Protein AF-A0A2J8RKU1-F1 (afdb_monomer_lite)

Sequence (225 aa):
GSWEPVQCHTGTGHCWCVDEKGGFIPASLTARSLQIPQCQTTCEKSRTSGLLSSWKQARSQENPSPKDLFVPACLETGEYARLQASDAGTWCVDPASGEELLPGSNSSAQSCRAEDGGFSLVQCDQAQGSCWCVMDSGEEVPGTRVAGSQPACESPRCPLPFNVSEVVGGTILCETTSGPIGAAIQQCQLLCRQGSRSVFPPGPLICSLESGRWESQPPQPRACQ

Organism: Pongo abelii (NCBI:txid9601)

pLDDT: mean 83.32, std 9.82, range [40.62, 94.38]

Secondary structure (DSSP, 8-state):
-PPPSEEEETTTTEEEEB-TTSPBPTT--EES-SSPP-PPPHHHHHHHHHHHH---EES-SSS--GGGEEPPPB-TTSSBPSEEEETTEEEEB-TTT--B--TTSSS-B-PBPTTTS-B-SEEEETTTTEEEEB-TTSPBPTT--EESS----BPPSSPPGGG-SS-TTEEEEEEEEE-TTS-EEEEEEEEEPTT--B-SPSS-EEEETTTTEESSPPPPTT-B-

Structure (mmCIF, N/CA/C/O backbone):
data_AF-A0A2J8RKU1-F1
#
_entry.id   AF-A0A2J8RKU1-F1
#
loop_
_atom_site.group_PDB
_atom_site.id
_atom_site.type_symbol
_atom_site.label_atom_id
_atom_site.label_alt_id
_atom_site.label_comp_id
_atom_site.label_asym_id
_atom_site.label_entity_id
_atom_site.label_seq_id
_atom_site.pdbx_PDB_ins_code
_atom_site.Cartn_x
_atom_site.Cartn_y
_atom_site.Cartn_z
_atom_site.occupancy
_atom_site.B_iso_or_equiv
_atom_site.auth_seq_id
_atom_site.auth_comp_id
_atom_site.auth_asym_id
_atom_site.auth_atom_id
_atom_site.pdbx_PDB_model_num
ATOM 1 N N . GLY A 1 1 ? 4.157 10.688 -15.606 1.00 56.56 1 GLY A N 1
ATOM 2 C CA . GLY A 1 1 ? 3.759 9.538 -16.435 1.00 56.56 1 GLY A CA 1
ATOM 3 C C . GLY A 1 1 ? 4.996 8.727 -16.718 1.00 56.56 1 GLY A C 1
ATOM 4 O O . GLY A 1 1 ? 5.916 9.276 -17.309 1.00 56.56 1 GLY A O 1
ATOM 5 N N . SER A 1 2 ? 5.049 7.499 -16.213 1.00 71.88 2 SER A N 1
ATOM 6 C CA . SER A 1 2 ? 6.133 6.531 -16.424 1.00 71.88 2 SER A CA 1
ATOM 7 C C . SER A 1 2 ? 5.823 5.622 -17.620 1.00 71.88 2 SER A C 1
ATOM 9 O O . SER A 1 2 ? 4.675 5.537 -18.056 1.00 71.88 2 SER A O 1
ATOM 11 N N . TRP A 1 3 ? 6.849 4.970 -18.175 1.00 81.31 3 TRP A N 1
ATOM 12 C CA . TRP A 1 3 ? 6.679 3.972 -19.234 1.00 81.31 3 TRP A CA 1
ATOM 13 C C . TRP A 1 3 ? 6.219 2.637 -18.653 1.00 81.31 3 TRP A C 1
ATOM 15 O O . TRP A 1 3 ? 6.794 2.153 -17.679 1.00 81.31 3 TRP A O 1
ATOM 25 N N . GLU A 1 4 ? 5.228 2.009 -19.286 1.00 84.06 4 GLU A N 1
ATOM 26 C CA . GLU A 1 4 ? 4.890 0.620 -18.976 1.00 84.06 4 GLU A CA 1
ATOM 27 C C . GLU A 1 4 ? 6.048 -0.304 -19.404 1.00 84.06 4 GLU A C 1
ATOM 29 O O . GLU A 1 4 ? 6.532 -0.177 -20.535 1.00 84.06 4 GLU A O 1
ATOM 34 N N . PRO A 1 5 ? 6.491 -1.254 -18.553 1.00 88.31 5 PRO A N 1
ATOM 35 C CA . PRO A 1 5 ? 7.647 -2.107 -18.844 1.00 88.31 5 PRO A CA 1
ATOM 36 C C . PRO A 1 5 ? 7.518 -2.924 -20.132 1.00 88.31 5 PRO A C 1
ATOM 38 O O . PRO A 1 5 ? 8.530 -3.228 -20.763 1.00 88.31 5 PRO A O 1
ATOM 41 N N . VAL A 1 6 ? 6.288 -3.271 -20.516 1.00 92.12 6 VAL A N 1
ATOM 42 C CA . VAL A 1 6 ? 5.955 -3.985 -21.750 1.00 92.12 6 VAL A CA 1
ATOM 43 C C . VAL A 1 6 ? 5.350 -3.002 -22.744 1.00 92.12 6 VAL A C 1
ATOM 45 O O . VAL A 1 6 ? 4.419 -2.277 -22.417 1.00 92.12 6 VAL A O 1
ATOM 48 N N . GLN A 1 7 ? 5.823 -3.031 -23.985 1.00 93.06 7 GLN A N 1
ATOM 49 C CA . GLN A 1 7 ? 5.242 -2.293 -25.102 1.00 93.06 7 GLN A CA 1
ATOM 50 C C . GLN A 1 7 ? 4.802 -3.279 -26.180 1.00 93.06 7 GLN A C 1
ATOM 52 O O . GLN A 1 7 ? 5.555 -4.186 -26.535 1.00 93.06 7 GLN A O 1
ATOM 57 N N . CYS A 1 8 ? 3.591 -3.107 -26.712 1.00 92.44 8 CYS A N 1
ATOM 58 C CA . CYS A 1 8 ? 3.028 -3.993 -27.728 1.00 92.44 8 CYS A CA 1
ATOM 59 C C . CYS A 1 8 ? 2.514 -3.210 -28.938 1.00 92.44 8 CYS A C 1
ATOM 61 O O . CYS A 1 8 ? 1.708 -2.290 -28.821 1.00 92.44 8 CYS A O 1
ATOM 63 N N . HIS A 1 9 ? 2.926 -3.637 -30.128 1.00 91.94 9 HIS A N 1
ATOM 64 C CA . HIS A 1 9 ? 2.433 -3.137 -31.401 1.00 91.94 9 HIS A CA 1
ATOM 65 C C . HIS A 1 9 ? 1.406 -4.105 -31.996 1.00 91.94 9 HIS A C 1
ATOM 67 O O . HIS A 1 9 ? 1.748 -5.173 -32.521 1.00 91.94 9 HIS A O 1
ATOM 73 N N . THR A 1 10 ? 0.134 -3.711 -31.939 1.00 87.06 10 THR A N 1
ATOM 74 C CA . THR A 1 10 ? -1.016 -4.548 -32.317 1.00 87.06 10 THR A CA 1
ATOM 75 C C . THR A 1 10 ? -1.011 -4.945 -33.793 1.00 87.06 10 THR A C 1
ATOM 77 O O . THR A 1 10 ? -1.312 -6.091 -34.113 1.00 87.06 10 THR A O 1
ATOM 80 N N . GLY A 1 11 ? -0.596 -4.050 -34.696 1.00 89.06 11 GLY A N 1
ATOM 81 C CA . GLY A 1 11 ? -0.607 -4.308 -36.142 1.00 89.06 11 GLY A CA 1
ATOM 82 C C . GLY A 1 11 ? 0.370 -5.396 -36.598 1.00 89.06 11 GLY A C 1
ATOM 83 O O . GLY A 1 11 ? 0.142 -6.056 -37.607 1.00 89.06 11 GLY A O 1
ATOM 84 N N . THR A 1 12 ? 1.454 -5.615 -35.853 1.00 90.12 12 THR A N 1
ATOM 85 C CA . THR A 1 12 ? 2.447 -6.655 -36.172 1.00 90.12 12 THR A CA 1
ATOM 86 C C . THR A 1 12 ? 2.392 -7.846 -35.218 1.00 90.12 12 THR A C 1
ATOM 88 O O . THR A 1 12 ? 2.930 -8.907 -35.543 1.00 90.12 12 THR A O 1
ATOM 91 N N . GLY A 1 13 ? 1.762 -7.674 -34.051 1.00 88.56 13 GLY A N 1
ATOM 92 C CA . GLY A 1 13 ? 1.789 -8.630 -32.946 1.00 88.56 13 GLY A CA 1
ATOM 93 C C . GLY A 1 13 ? 3.153 -8.701 -32.257 1.00 88.56 13 GLY A C 1
ATOM 94 O O . GLY A 1 13 ? 3.518 -9.758 -31.754 1.00 88.56 13 GLY A O 1
ATOM 95 N N . HIS A 1 14 ? 3.938 -7.621 -32.292 1.00 93.62 14 HIS A N 1
ATOM 96 C CA . HIS A 1 14 ? 5.238 -7.574 -31.618 1.00 93.62 14 HIS A CA 1
ATOM 97 C C . HIS A 1 14 ? 5.061 -6.994 -30.222 1.00 93.62 14 HIS A C 1
ATOM 99 O O . HIS A 1 14 ? 4.477 -5.924 -30.099 1.00 93.62 14 HIS A O 1
ATOM 105 N N . CYS A 1 15 ? 5.599 -7.660 -29.208 1.00 94.38 15 CYS A N 1
ATOM 106 C CA . CYS A 1 15 ? 5.704 -7.130 -27.853 1.00 94.38 15 CYS A CA 1
ATOM 107 C C . CYS A 1 15 ? 7.162 -7.175 -27.400 1.00 94.38 15 CYS A C 1
ATOM 109 O O . CYS A 1 15 ? 7.874 -8.125 -27.719 1.00 94.38 15 CYS A O 1
ATOM 111 N N . TRP A 1 16 ? 7.620 -6.163 -26.677 1.00 94.06 16 TRP A N 1
ATOM 112 C CA . TRP A 1 16 ? 8.995 -6.062 -26.192 1.00 94.06 16 TRP A CA 1
ATOM 113 C C . TRP A 1 16 ? 9.055 -5.325 -24.857 1.00 94.06 16 TRP A C 1
ATOM 115 O O . TRP A 1 16 ? 8.096 -4.666 -24.460 1.00 94.06 16 TRP A O 1
ATOM 125 N N . CYS A 1 17 ? 10.195 -5.423 -24.179 1.00 93.38 17 CYS A N 1
ATOM 126 C CA . CYS A 1 17 ? 10.443 -4.685 -22.951 1.00 93.38 17 CYS A CA 1
ATOM 127 C C . CYS A 1 17 ? 11.118 -3.345 -23.228 1.00 93.38 17 CYS A C 1
ATOM 129 O O . CYS A 1 17 ? 11.964 -3.242 -24.126 1.00 93.38 17 CYS A O 1
ATOM 131 N N . VAL A 1 18 ? 10.795 -2.347 -22.408 1.00 92.00 18 VAL A N 1
ATOM 132 C CA . VAL A 1 18 ? 11.471 -1.047 -22.408 1.00 92.00 18 VAL A CA 1
ATOM 133 C C . VAL A 1 18 ? 12.095 -0.701 -21.055 1.00 92.00 18 VAL A C 1
ATOM 135 O O . VAL A 1 18 ? 11.774 -1.280 -20.011 1.00 92.00 18 VAL A O 1
ATOM 138 N N . ASP A 1 19 ? 13.064 0.209 -21.085 1.00 86.38 19 ASP A N 1
ATOM 139 C CA . ASP A 1 19 ? 13.622 0.858 -19.902 1.00 86.38 19 ASP A CA 1
ATOM 140 C C . ASP A 1 19 ? 12.807 2.098 -19.479 1.00 86.38 19 ASP A C 1
ATOM 142 O O . ASP A 1 19 ? 11.804 2.455 -20.096 1.00 86.38 19 ASP A O 1
ATOM 146 N N . GLU A 1 20 ? 13.246 2.769 -18.413 1.00 82.44 20 GLU A N 1
ATOM 147 C CA . GLU A 1 20 ? 12.586 3.954 -17.838 1.00 82.44 20 GLU A CA 1
ATOM 148 C C . GLU A 1 20 ? 12.506 5.156 -18.783 1.00 82.44 20 GLU A C 1
ATOM 150 O O . GLU A 1 20 ? 11.719 6.074 -18.559 1.00 82.44 20 GLU A O 1
ATOM 155 N N . LYS A 1 21 ? 13.318 5.169 -19.841 1.00 86.50 21 LYS A N 1
ATOM 156 C CA . LYS A 1 21 ? 13.337 6.214 -20.867 1.00 86.50 21 LYS A CA 1
ATOM 157 C C . LYS A 1 21 ? 12.568 5.791 -22.123 1.00 86.50 21 LYS A C 1
ATOM 159 O O . LYS A 1 21 ? 12.530 6.558 -23.083 1.00 86.50 21 LYS A O 1
ATOM 164 N N . GLY A 1 22 ? 11.967 4.600 -22.127 1.00 87.31 22 GLY A N 1
ATOM 165 C CA . GLY A 1 22 ? 11.302 4.013 -23.290 1.00 87.31 22 GLY A CA 1
ATOM 166 C C . GLY A 1 22 ? 12.266 3.326 -24.267 1.00 87.31 22 GLY A C 1
ATOM 167 O O . GLY A 1 22 ? 11.885 3.018 -25.395 1.00 87.31 22 GLY A O 1
ATOM 168 N N . GLY A 1 23 ? 13.518 3.090 -23.869 1.00 91.50 23 GLY A N 1
ATOM 169 C CA . GLY A 1 23 ? 14.528 2.414 -24.679 1.00 91.50 23 GLY A CA 1
ATOM 170 C C . GLY A 1 23 ? 14.279 0.909 -24.785 1.00 91.50 23 GLY A C 1
ATOM 171 O O . GLY A 1 23 ? 13.970 0.254 -23.796 1.00 91.50 23 GLY A O 1
ATOM 172 N N . PHE A 1 24 ? 14.422 0.343 -25.986 1.00 92.88 24 PHE A N 1
ATOM 173 C CA . PHE A 1 24 ? 14.232 -1.090 -26.243 1.00 92.88 24 PHE A CA 1
ATOM 174 C C . PHE A 1 24 ? 15.290 -1.953 -25.539 1.00 92.88 24 PHE A C 1
ATOM 176 O O . PHE A 1 24 ? 16.490 -1.730 -25.706 1.00 92.88 24 PHE A O 1
ATOM 183 N N . ILE A 1 25 ? 14.846 -2.995 -24.830 1.00 90.38 25 ILE A N 1
ATOM 184 C CA . ILE A 1 25 ? 15.732 -3.974 -24.191 1.00 90.38 25 ILE A CA 1
ATOM 185 C C . ILE A 1 25 ? 16.027 -5.126 -25.169 1.00 90.38 25 ILE A C 1
ATOM 187 O O . ILE A 1 25 ? 15.097 -5.839 -25.568 1.00 90.38 25 ILE A O 1
ATOM 191 N N . PRO A 1 26 ? 17.299 -5.370 -25.543 1.00 90.81 26 PRO A N 1
ATOM 192 C CA . PRO A 1 26 ? 17.666 -6.465 -26.438 1.00 90.81 26 PRO A CA 1
ATOM 193 C C . PRO A 1 26 ? 17.204 -7.836 -25.931 1.00 90.81 26 PRO A C 1
ATOM 195 O O . PRO A 1 26 ? 17.142 -8.075 -24.730 1.00 90.81 26 PRO A O 1
ATOM 198 N N . ALA A 1 27 ? 16.893 -8.745 -26.861 1.00 88.62 27 ALA A N 1
ATOM 199 C CA . ALA A 1 27 ? 16.402 -10.105 -26.592 1.00 88.62 27 ALA A CA 1
ATOM 200 C C . ALA A 1 27 ? 15.039 -10.214 -25.870 1.00 88.62 27 ALA A C 1
ATOM 202 O O . ALA A 1 27 ? 14.612 -11.320 -25.556 1.00 88.62 27 ALA A O 1
ATOM 203 N N . SER A 1 28 ? 14.318 -9.105 -25.672 1.00 92.06 28 SER A N 1
ATOM 204 C CA . SER A 1 28 ? 12.960 -9.118 -25.100 1.00 92.06 28 SER A CA 1
ATOM 205 C C . SER A 1 28 ? 11.831 -9.265 -26.131 1.00 92.06 28 SER A C 1
ATOM 207 O O . SER A 1 28 ? 10.675 -9.490 -25.767 1.00 92.06 28 SER A O 1
ATOM 209 N N . LEU A 1 29 ? 12.146 -9.107 -27.422 1.00 92.06 29 LEU A N 1
ATOM 210 C CA . LEU A 1 29 ? 11.153 -9.095 -28.491 1.00 92.06 29 LEU A CA 1
ATOM 211 C C . LEU A 1 29 ? 10.486 -10.464 -28.635 1.00 92.06 29 LEU A C 1
ATOM 213 O O . LEU A 1 29 ? 11.126 -11.459 -28.965 1.00 92.06 29 LEU A O 1
ATOM 217 N N . THR A 1 30 ? 9.170 -10.467 -28.492 1.00 91.75 30 THR A N 1
ATOM 218 C CA . THR A 1 30 ? 8.306 -11.607 -28.760 1.00 91.75 30 THR A CA 1
ATOM 219 C C . THR A 1 30 ? 7.387 -11.272 -29.933 1.00 91.75 30 THR A C 1
ATOM 221 O O . THR A 1 30 ? 6.742 -10.223 -29.952 1.00 91.75 30 THR A O 1
ATOM 224 N N . ALA A 1 31 ? 7.328 -12.152 -30.934 1.00 90.12 31 ALA A N 1
ATOM 225 C CA . ALA A 1 31 ? 6.537 -11.953 -32.146 1.00 90.12 31 ALA A CA 1
ATOM 226 C C . ALA A 1 31 ? 5.373 -12.947 -32.206 1.00 90.12 31 ALA A C 1
ATOM 228 O O . ALA A 1 31 ? 5.594 -14.155 -32.255 1.00 90.12 31 ALA A O 1
ATOM 229 N N . ARG A 1 32 ? 4.139 -12.431 -32.242 1.00 84.94 32 ARG A N 1
ATOM 230 C CA . ARG A 1 32 ? 2.893 -13.199 -32.419 1.00 84.94 32 ARG A CA 1
ATOM 231 C C . ARG A 1 32 ? 2.747 -14.364 -31.430 1.00 84.94 32 ARG A C 1
ATOM 233 O O . ARG A 1 32 ? 2.296 -15.445 -31.798 1.00 84.94 32 ARG A O 1
ATOM 240 N N . SER A 1 33 ? 3.139 -14.134 -30.180 1.00 81.75 33 SER A N 1
ATOM 241 C CA . SER A 1 33 ? 2.974 -15.090 -29.083 1.00 81.75 33 SER A CA 1
ATOM 242 C C . SER A 1 33 ? 1.710 -14.790 -28.285 1.00 81.75 33 SER A C 1
ATOM 244 O O . SER A 1 33 ? 1.302 -13.637 -28.167 1.00 81.75 33 SER A O 1
ATOM 246 N N . LEU A 1 34 ? 1.125 -15.834 -27.698 1.00 80.31 34 LEU A N 1
ATOM 247 C CA . LEU A 1 34 ? 0.060 -15.705 -26.699 1.00 80.31 34 LEU A CA 1
ATOM 248 C C . LEU A 1 34 ? 0.605 -15.289 -25.326 1.00 80.31 34 LEU A C 1
ATOM 250 O O . LEU A 1 34 ? -0.153 -14.820 -24.483 1.00 80.31 34 LEU A O 1
ATOM 254 N N . GLN A 1 35 ? 1.907 -15.471 -25.094 1.00 80.88 35 GLN A N 1
ATOM 255 C CA . GLN A 1 35 ? 2.567 -15.059 -23.861 1.00 80.88 35 GLN A CA 1
ATOM 256 C C . GLN A 1 35 ? 3.196 -13.678 -24.032 1.00 80.88 35 GLN A C 1
ATOM 258 O O . GLN A 1 35 ? 4.034 -13.469 -24.911 1.00 80.88 35 GLN A O 1
ATOM 263 N N . ILE A 1 36 ? 2.786 -12.755 -23.163 1.00 82.56 36 ILE A N 1
ATOM 264 C CA . ILE A 1 36 ? 3.362 -11.415 -23.047 1.00 82.56 36 ILE A CA 1
ATOM 265 C C . ILE A 1 36 ? 4.753 -11.547 -22.401 1.00 82.56 36 ILE A C 1
ATOM 267 O O . ILE A 1 36 ? 4.878 -12.283 -21.412 1.00 82.56 36 ILE A O 1
ATOM 271 N N . PRO A 1 37 ? 5.801 -10.887 -22.939 1.00 87.56 37 PRO A N 1
ATOM 272 C CA . PRO A 1 37 ? 7.137 -10.960 -22.357 1.00 87.56 37 PRO A CA 1
ATOM 273 C C . PRO A 1 37 ? 7.116 -10.468 -20.905 1.00 87.56 37 PRO A C 1
ATOM 275 O O . PRO A 1 37 ? 6.543 -9.424 -20.601 1.00 87.56 37 PRO A O 1
ATOM 278 N N . GLN A 1 38 ? 7.742 -11.232 -20.009 1.00 86.56 38 GLN A N 1
ATOM 279 C CA . GLN A 1 38 ? 7.876 -10.877 -18.595 1.00 86.56 38 GLN A CA 1
ATOM 280 C C . GLN A 1 38 ? 8.997 -9.845 -18.448 1.00 86.56 38 GLN A C 1
ATOM 282 O O . GLN A 1 38 ? 10.180 -10.187 -18.419 1.00 86.56 38 GLN A O 1
ATOM 287 N N . CYS A 1 39 ? 8.621 -8.571 -18.436 1.00 88.00 39 CYS A N 1
ATOM 288 C CA . CYS A 1 39 ? 9.555 -7.458 -18.342 1.00 88.00 39 CYS A CA 1
ATOM 289 C C . CYS A 1 39 ? 9.758 -7.054 -16.886 1.00 88.00 39 CYS A C 1
ATOM 291 O O . CYS A 1 39 ? 8.786 -6.772 -16.194 1.00 88.00 39 CYS A O 1
ATOM 293 N N . GLN A 1 40 ? 11.018 -6.970 -16.453 1.00 87.56 40 GLN A N 1
ATOM 294 C CA . GLN A 1 40 ? 11.332 -6.529 -15.096 1.00 87.56 40 GLN A CA 1
ATOM 295 C C . GLN A 1 40 ? 10.907 -5.075 -14.868 1.00 87.56 40 GLN A C 1
ATOM 297 O O . GLN A 1 40 ? 11.177 -4.201 -15.708 1.00 87.56 40 GLN A O 1
ATOM 302 N N . THR A 1 41 ? 10.316 -4.806 -13.710 1.00 87.94 41 THR A N 1
ATOM 303 C CA . THR A 1 41 ? 9.992 -3.443 -13.277 1.00 87.94 41 THR A CA 1
ATOM 304 C C . THR A 1 41 ? 11.246 -2.664 -12.868 1.00 87.94 41 THR A C 1
ATOM 306 O O . THR A 1 41 ? 12.343 -3.212 -12.723 1.00 87.94 41 THR A O 1
ATOM 309 N N . THR A 1 42 ? 11.094 -1.356 -12.661 1.00 87.94 42 THR A N 1
ATOM 310 C CA . THR A 1 42 ? 12.158 -0.485 -12.137 1.00 87.94 42 THR A CA 1
ATOM 311 C C . THR A 1 42 ? 12.713 -0.982 -10.796 1.00 87.94 42 THR A C 1
ATOM 313 O O . THR A 1 42 ? 13.937 -1.049 -10.623 1.00 87.94 42 THR A O 1
ATOM 316 N N . CYS A 1 43 ? 11.838 -1.408 -9.875 1.00 90.81 43 CYS A N 1
ATOM 317 C CA . CYS A 1 43 ? 12.263 -1.958 -8.588 1.00 90.81 43 CYS A CA 1
ATOM 318 C C . CYS A 1 43 ? 13.015 -3.281 -8.770 1.00 90.81 43 CYS A C 1
ATOM 320 O O . CYS A 1 43 ? 14.119 -3.444 -8.251 1.00 90.81 43 CYS A O 1
ATOM 322 N N . GLU A 1 44 ? 12.472 -4.215 -9.556 1.00 91.69 44 GLU A N 1
ATOM 323 C CA . GLU A 1 44 ? 13.067 -5.540 -9.763 1.00 91.69 44 GLU A CA 1
ATOM 324 C C . GLU A 1 44 ? 14.445 -5.474 -10.425 1.00 91.69 44 GLU A C 1
ATOM 326 O O . GLU A 1 44 ? 15.370 -6.177 -10.004 1.00 91.69 44 GLU A O 1
ATOM 331 N N . LYS A 1 45 ? 14.609 -4.598 -11.425 1.00 88.44 45 LYS A N 1
ATOM 332 C CA . LYS A 1 45 ? 15.906 -4.326 -12.065 1.00 88.44 45 LYS A CA 1
ATOM 333 C C . LYS A 1 45 ? 16.919 -3.835 -11.035 1.00 88.44 45 LYS A C 1
ATOM 335 O O . LYS A 1 45 ? 18.018 -4.383 -10.934 1.00 88.44 45 LYS A O 1
ATOM 340 N N . SER A 1 46 ? 16.531 -2.845 -10.232 1.00 89.81 46 SER A N 1
ATOM 341 C CA . SER A 1 46 ? 17.387 -2.265 -9.193 1.00 89.81 46 SER A CA 1
ATOM 342 C C . SER A 1 46 ? 17.751 -3.277 -8.107 1.00 89.81 46 SER A C 1
ATOM 344 O O . SER A 1 46 ? 18.914 -3.390 -7.721 1.00 89.81 46 SER A O 1
ATOM 346 N N . ARG A 1 47 ? 16.780 -4.078 -7.660 1.00 92.69 47 ARG A N 1
ATOM 347 C CA . ARG A 1 47 ? 16.977 -5.160 -6.693 1.00 92.69 47 ARG A CA 1
ATOM 348 C C . ARG A 1 47 ? 17.944 -6.209 -7.232 1.00 92.69 47 ARG A C 1
ATOM 350 O O . ARG A 1 47 ? 18.888 -6.585 -6.543 1.00 92.69 47 ARG A O 1
ATOM 357 N N . THR A 1 48 ? 17.750 -6.641 -8.475 1.00 90.75 48 THR A N 1
ATOM 358 C CA . THR A 1 48 ? 18.618 -7.617 -9.146 1.00 90.75 48 THR A CA 1
ATOM 359 C C . THR A 1 48 ? 20.047 -7.091 -9.270 1.00 90.75 48 THR A C 1
ATOM 361 O O . THR A 1 48 ? 20.993 -7.805 -8.944 1.00 90.75 48 THR A O 1
ATOM 364 N N . SER A 1 49 ? 20.215 -5.827 -9.664 1.00 90.25 49 SER A N 1
ATOM 365 C CA . SER A 1 49 ? 21.521 -5.164 -9.729 1.00 90.25 49 SER A CA 1
ATOM 366 C C . SER A 1 49 ? 22.201 -5.107 -8.353 1.00 90.25 49 SER A C 1
ATOM 368 O O . SER A 1 49 ? 23.366 -5.477 -8.203 1.00 90.25 49 SER A O 1
ATOM 370 N N . GLY A 1 50 ? 21.458 -4.739 -7.308 1.00 90.06 50 GLY A N 1
ATOM 371 C CA . GLY A 1 50 ? 21.970 -4.726 -5.938 1.00 90.06 50 GLY A CA 1
ATOM 372 C C . GLY A 1 50 ? 22.420 -6.103 -5.441 1.00 90.06 50 GLY A C 1
ATOM 373 O O . GLY A 1 50 ? 23.454 -6.202 -4.782 1.00 90.06 50 GLY A O 1
ATOM 374 N N . LEU A 1 51 ? 21.685 -7.166 -5.783 1.00 90.94 51 LEU A N 1
ATOM 375 C CA . LEU A 1 51 ? 21.978 -8.535 -5.344 1.00 90.94 51 LEU A CA 1
ATOM 376 C C . LEU A 1 51 ? 23.110 -9.201 -6.135 1.00 90.94 51 LEU A C 1
ATOM 378 O O . LEU A 1 51 ? 23.922 -9.910 -5.547 1.00 90.94 51 LEU A O 1
ATOM 382 N N . LEU A 1 52 ? 23.165 -9.002 -7.455 1.00 91.94 52 LEU A N 1
ATOM 383 C CA . LEU A 1 52 ? 24.117 -9.706 -8.322 1.00 91.94 52 LEU A CA 1
ATOM 384 C C . LEU A 1 52 ? 25.463 -8.993 -8.442 1.00 91.94 52 LEU A C 1
ATOM 386 O O . LEU A 1 52 ? 26.497 -9.652 -8.521 1.00 91.94 52 LEU A O 1
ATOM 390 N N . SER A 1 53 ? 25.466 -7.661 -8.481 1.00 89.19 53 SER A N 1
ATOM 391 C CA . SER A 1 53 ? 26.667 -6.873 -8.778 1.00 89.19 53 SER A CA 1
ATOM 392 C C . SER A 1 53 ? 27.034 -5.884 -7.669 1.00 89.19 53 SER A C 1
ATOM 394 O O . SER A 1 53 ? 27.998 -5.137 -7.819 1.00 89.19 53 SER A O 1
ATOM 396 N N . SER A 1 54 ? 26.322 -5.904 -6.533 1.00 88.31 54 SER A N 1
ATOM 397 C CA . SER A 1 54 ? 26.500 -4.978 -5.398 1.00 88.31 54 SER A CA 1
ATOM 398 C C . SER A 1 54 ? 26.256 -3.499 -5.730 1.00 88.31 54 SER A C 1
ATOM 400 O O . SER A 1 54 ? 26.654 -2.619 -4.965 1.00 88.31 54 SER A O 1
ATOM 402 N N . TRP A 1 55 ? 25.572 -3.203 -6.838 1.00 87.75 55 TRP A N 1
ATOM 403 C CA . TRP A 1 55 ? 25.164 -1.842 -7.194 1.00 87.75 55 TRP A CA 1
ATOM 404 C C . TRP A 1 55 ? 23.917 -1.451 -6.399 1.00 87.75 55 TRP A C 1
ATOM 406 O O . TRP A 1 55 ? 22.787 -1.641 -6.848 1.00 87.75 55 TRP A O 1
ATOM 416 N N . LYS A 1 56 ? 24.143 -0.961 -5.178 1.00 90.31 56 LYS A N 1
ATOM 417 C CA . LYS A 1 56 ? 23.100 -0.508 -4.250 1.00 90.31 56 LYS A CA 1
ATOM 418 C C . LYS A 1 56 ? 22.609 0.900 -4.598 1.00 90.31 56 LYS A C 1
ATOM 420 O O . LYS A 1 56 ? 23.373 1.718 -5.106 1.00 90.31 56 LYS A O 1
ATOM 425 N N . GLN A 1 57 ? 21.348 1.180 -4.282 1.00 88.44 57 GLN A N 1
ATOM 426 C CA . GLN A 1 57 ? 20.802 2.534 -4.325 1.00 88.44 57 GLN A CA 1
ATOM 427 C C . GLN A 1 57 ? 21.230 3.309 -3.076 1.00 88.44 57 GLN A C 1
ATOM 429 O O . GLN A 1 57 ? 21.525 2.709 -2.043 1.00 88.44 57 GLN A O 1
ATOM 434 N N . ALA A 1 58 ? 21.268 4.633 -3.175 1.00 87.12 58 ALA A N 1
ATOM 435 C CA . ALA A 1 58 ? 21.548 5.526 -2.058 1.00 87.12 58 ALA A CA 1
ATOM 436 C C . ALA A 1 58 ? 20.274 6.279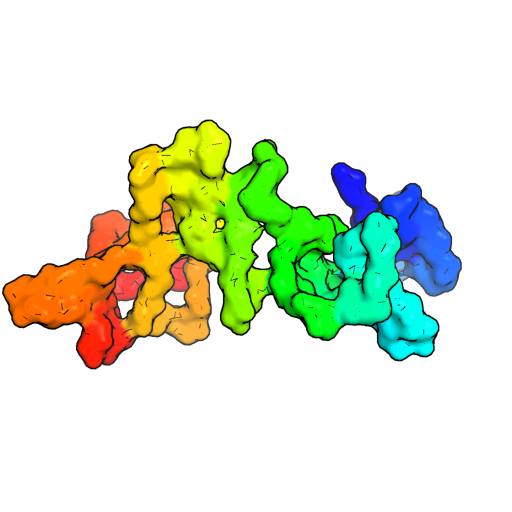 -1.679 1.00 87.12 58 ALA A C 1
ATOM 438 O O . ALA A 1 58 ? 19.575 6.773 -2.563 1.00 87.12 58 ALA A O 1
ATOM 439 N N . ARG A 1 59 ? 19.984 6.374 -0.377 1.00 78.00 59 ARG A N 1
ATOM 440 C CA . ARG A 1 59 ? 18.810 7.108 0.118 1.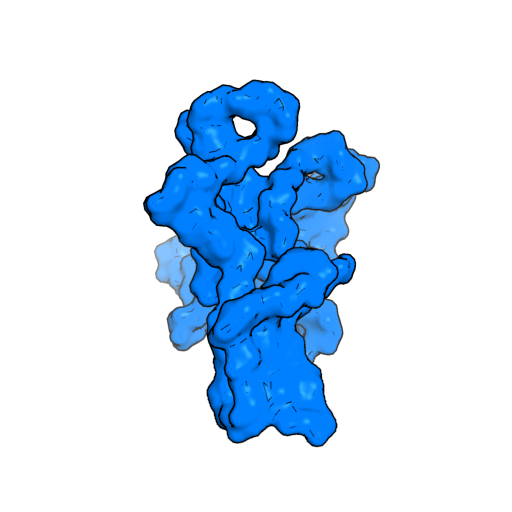00 78.00 59 ARG A CA 1
ATOM 441 C C . ARG A 1 59 ? 18.923 8.617 -0.126 1.00 78.00 59 ARG A C 1
ATOM 443 O O . ARG A 1 59 ? 17.967 9.233 -0.577 1.00 78.00 59 ARG A O 1
ATOM 450 N N . SER A 1 60 ? 20.093 9.206 0.129 1.00 72.00 60 SER A N 1
ATOM 451 C CA . SER A 1 60 ? 20.393 10.607 -0.183 1.00 72.00 60 SER A CA 1
ATOM 452 C C . SER A 1 60 ? 21.359 10.710 -1.365 1.00 72.00 60 SER A C 1
ATOM 454 O O . SER A 1 60 ? 22.346 9.978 -1.455 1.00 72.00 60 SER A O 1
ATOM 456 N N . GLN A 1 61 ? 21.102 11.653 -2.275 1.00 67.62 61 GLN A N 1
ATOM 457 C CA . GLN A 1 61 ? 22.060 11.996 -3.336 1.00 67.62 61 GLN A CA 1
ATOM 458 C C . GLN A 1 61 ? 23.233 12.839 -2.809 1.00 67.62 61 GLN A C 1
ATOM 460 O O . GLN A 1 61 ? 24.295 12.880 -3.430 1.00 67.62 61 GLN A O 1
ATOM 465 N N . GLU A 1 62 ? 23.065 13.494 -1.658 1.00 69.69 62 GLU A N 1
ATOM 466 C CA . GLU A 1 62 ? 24.102 14.308 -1.033 1.00 69.69 62 GLU A CA 1
ATOM 467 C C . GLU A 1 62 ? 25.024 13.427 -0.181 1.00 69.69 62 GLU A C 1
ATOM 469 O O . GLU A 1 62 ? 24.708 13.063 0.949 1.00 69.69 62 GLU A O 1
ATOM 474 N N . ASN A 1 63 ? 26.161 13.063 -0.777 1.00 72.88 63 ASN A N 1
ATOM 475 C CA . ASN A 1 63 ? 27.303 12.393 -0.149 1.00 72.88 63 ASN A CA 1
ATOM 476 C C . ASN A 1 63 ? 26.937 11.169 0.730 1.00 72.88 63 ASN A C 1
ATOM 478 O O . ASN A 1 63 ? 27.167 11.181 1.943 1.00 72.88 63 ASN A O 1
ATOM 482 N N . PRO A 1 64 ? 26.365 10.110 0.128 1.00 79.19 64 PRO A N 1
ATOM 483 C CA . PRO A 1 64 ? 25.849 8.967 0.872 1.00 79.19 64 PRO A CA 1
ATOM 484 C C . PRO A 1 64 ? 26.957 8.192 1.590 1.00 79.19 64 PRO A C 1
ATOM 486 O O . PRO A 1 64 ? 27.988 7.840 1.009 1.00 79.19 64 PRO A O 1
ATOM 489 N N . SER A 1 65 ? 26.720 7.876 2.861 1.00 84.00 65 SER A N 1
ATOM 490 C CA . SER A 1 65 ? 27.551 6.959 3.634 1.00 84.00 65 SER A CA 1
ATOM 491 C C . SER A 1 65 ? 27.270 5.514 3.206 1.00 84.00 65 SER A C 1
ATOM 493 O O . SER A 1 65 ? 26.162 5.206 2.766 1.00 84.00 65 SER A O 1
ATOM 495 N N . PRO A 1 66 ? 28.202 4.560 3.399 1.00 84.94 66 PRO A N 1
ATOM 496 C CA . PRO A 1 66 ? 27.935 3.145 3.135 1.00 84.94 66 PRO A CA 1
ATOM 497 C C . PRO A 1 66 ? 26.693 2.587 3.848 1.00 84.94 66 PRO A C 1
ATOM 499 O O . PRO A 1 66 ? 26.094 1.635 3.358 1.00 84.94 66 PRO A O 1
ATOM 502 N N . LYS A 1 67 ? 26.295 3.181 4.982 1.00 85.88 67 LYS A N 1
ATOM 503 C CA . LYS A 1 67 ? 25.090 2.802 5.742 1.00 85.88 67 LYS A CA 1
ATOM 504 C C . LYS A 1 67 ? 23.782 3.281 5.098 1.00 85.88 67 LYS A C 1
ATOM 506 O O . LYS A 1 67 ? 22.718 2.737 5.386 1.00 85.88 67 LYS A O 1
ATOM 511 N N . ASP A 1 68 ? 23.863 4.271 4.216 1.00 85.38 68 ASP A N 1
ATOM 512 C CA . ASP A 1 68 ? 22.723 4.828 3.479 1.00 85.38 68 ASP A CA 1
ATOM 513 C C . ASP A 1 68 ? 22.457 4.054 2.179 1.00 85.38 68 ASP A C 1
ATOM 515 O O . ASP A 1 68 ? 21.487 4.329 1.470 1.00 85.38 68 ASP A O 1
ATOM 519 N N . LEU A 1 69 ? 23.326 3.085 1.861 1.00 90.06 69 LEU A N 1
ATOM 520 C CA . LEU A 1 69 ? 23.194 2.220 0.701 1.00 90.06 69 LEU A CA 1
ATOM 521 C C . LEU A 1 69 ? 22.255 1.052 0.995 1.00 90.06 69 LEU A C 1
ATOM 523 O O . LEU A 1 69 ? 22.429 0.327 1.976 1.00 90.06 69 LEU A O 1
ATOM 527 N N . PHE A 1 70 ? 21.316 0.799 0.091 1.00 91.38 70 PHE A N 1
ATOM 528 C CA . PHE A 1 70 ? 20.325 -0.259 0.244 1.00 91.38 70 PHE A CA 1
ATOM 529 C C . PHE A 1 70 ? 20.042 -0.999 -1.062 1.00 91.38 70 PHE A C 1
ATOM 531 O O . PHE A 1 70 ? 20.316 -0.525 -2.167 1.00 91.38 70 PHE A O 1
ATOM 538 N N . VAL A 1 71 ? 19.506 -2.208 -0.916 1.00 93.50 71 VAL A N 1
ATOM 539 C CA . VAL A 1 71 ? 18.906 -2.963 -2.018 1.00 93.50 71 VAL A CA 1
ATOM 540 C C . VAL A 1 71 ? 17.396 -2.824 -1.859 1.00 93.50 71 VAL A C 1
ATOM 542 O O . VAL A 1 71 ? 16.893 -3.193 -0.797 1.00 93.50 71 VAL A O 1
ATOM 545 N N . PRO A 1 72 ? 16.668 -2.313 -2.865 1.00 92.94 72 PRO A N 1
ATOM 546 C CA . PRO A 1 72 ? 15.249 -2.052 -2.703 1.00 92.94 72 PRO A CA 1
ATOM 547 C C . PRO A 1 72 ? 14.451 -3.341 -2.460 1.00 92.94 72 PRO A C 1
ATOM 549 O O . PRO A 1 72 ? 14.677 -4.397 -3.072 1.00 92.94 72 PRO A O 1
ATOM 552 N N . ALA A 1 73 ? 13.500 -3.247 -1.537 1.00 92.06 73 ALA A N 1
ATOM 553 C CA . ALA A 1 73 ? 12.450 -4.231 -1.344 1.00 92.06 73 ALA A CA 1
ATOM 554 C C . ALA A 1 73 ? 11.338 -3.995 -2.373 1.00 92.06 73 ALA A C 1
ATOM 556 O O . ALA A 1 73 ? 10.887 -2.865 -2.547 1.00 92.06 73 ALA A O 1
ATOM 557 N N . CYS A 1 74 ? 10.901 -5.055 -3.048 1.00 91.44 74 CYS A N 1
ATOM 558 C CA . CYS A 1 74 ? 9.841 -4.994 -4.052 1.00 91.44 74 CYS A CA 1
ATOM 559 C C . CYS A 1 74 ? 8.720 -5.959 -3.665 1.00 91.44 74 CYS A C 1
ATOM 561 O O . CYS A 1 74 ? 8.994 -7.004 -3.066 1.00 91.44 74 CYS A O 1
ATOM 563 N N . LEU A 1 75 ? 7.486 -5.612 -4.017 1.00 88.62 75 LEU A N 1
ATOM 564 C CA . LEU A 1 75 ? 6.340 -6.515 -3.952 1.00 88.62 75 LEU A CA 1
ATOM 565 C C . LEU A 1 75 ? 6.388 -7.531 -5.103 1.00 88.62 75 LEU A C 1
ATOM 567 O O . LEU A 1 75 ? 7.142 -7.365 -6.060 1.00 88.62 75 LEU A O 1
ATOM 571 N N . GLU A 1 76 ? 5.554 -8.570 -5.034 1.00 85.00 76 GLU A N 1
ATOM 572 C CA . GLU A 1 76 ? 5.405 -9.560 -6.117 1.00 85.00 76 GLU A CA 1
ATOM 573 C C . GLU A 1 76 ? 4.846 -8.939 -7.412 1.00 85.00 76 GLU A C 1
ATOM 575 O O . GLU A 1 76 ? 5.087 -9.444 -8.502 1.00 85.00 76 GLU A O 1
ATOM 580 N N . THR A 1 77 ? 4.154 -7.801 -7.301 1.00 82.94 77 THR A N 1
ATOM 581 C CA . THR A 1 77 ? 3.706 -6.976 -8.436 1.00 82.94 77 THR A CA 1
ATOM 582 C C . THR A 1 77 ? 4.849 -6.218 -9.118 1.00 82.94 77 THR A C 1
ATOM 584 O O . THR A 1 77 ? 4.653 -5.641 -10.186 1.00 82.94 77 THR A O 1
ATOM 587 N N . GLY A 1 78 ? 6.034 -6.189 -8.501 1.00 84.62 78 GLY A N 1
ATOM 588 C CA . GLY A 1 78 ? 7.197 -5.436 -8.955 1.00 84.62 78 GLY A CA 1
ATOM 589 C C . GLY A 1 78 ? 7.194 -3.957 -8.544 1.00 84.62 78 GLY A C 1
ATOM 590 O O . GLY A 1 78 ? 8.118 -3.227 -8.905 1.00 84.62 78 GLY A O 1
ATOM 591 N N . GLU A 1 79 ? 6.204 -3.499 -7.781 1.00 87.06 79 GLU A N 1
ATOM 592 C CA . GLU A 1 79 ? 6.197 -2.170 -7.155 1.00 87.06 79 GLU A CA 1
ATOM 593 C C . GLU A 1 79 ? 7.209 -2.095 -6.004 1.00 87.06 79 GLU A C 1
ATOM 595 O O . GLU A 1 79 ? 7.581 -3.117 -5.414 1.00 87.06 79 GLU A O 1
ATOM 600 N N . TYR A 1 80 ? 7.647 -0.885 -5.651 1.00 87.50 80 TYR A N 1
ATOM 601 C CA . TYR A 1 80 ? 8.454 -0.693 -4.450 1.00 87.50 80 TYR A CA 1
ATOM 602 C C . TYR A 1 80 ? 7.623 -1.033 -3.212 1.00 87.50 80 TYR A C 1
ATOM 604 O O . TYR A 1 80 ? 6.516 -0.527 -3.021 1.00 87.50 80 TYR A O 1
ATOM 612 N N . ALA A 1 81 ? 8.171 -1.875 -2.334 1.00 87.06 81 ALA A N 1
ATOM 613 C CA . ALA A 1 81 ? 7.595 -2.042 -1.008 1.00 87.06 81 ALA A CA 1
ATOM 614 C C . ALA A 1 81 ? 7.647 -0.683 -0.303 1.00 87.06 81 ALA A C 1
ATOM 616 O O . ALA A 1 81 ? 8.688 -0.028 -0.294 1.00 87.06 81 ALA A O 1
ATOM 617 N N . ARG A 1 82 ? 6.537 -0.228 0.280 1.00 83.44 82 ARG A N 1
ATOM 618 C CA . ARG A 1 82 ? 6.509 1.123 0.859 1.00 83.44 82 ARG A CA 1
ATOM 619 C C . ARG A 1 82 ? 7.483 1.301 1.998 1.00 83.44 82 ARG A C 1
ATOM 621 O O . ARG A 1 82 ? 8.029 2.383 2.148 1.00 83.44 82 ARG A O 1
ATOM 628 N N . LEU A 1 83 ? 7.721 0.246 2.765 1.00 85.25 83 LEU A N 1
ATOM 629 C CA . LEU A 1 83 ? 8.756 0.247 3.777 1.00 85.25 83 LEU A CA 1
ATOM 630 C C . LEU A 1 83 ? 10.082 -0.195 3.154 1.00 85.25 83 LEU A C 1
ATOM 632 O O . LEU A 1 83 ? 10.261 -1.362 2.802 1.00 85.25 83 LEU A O 1
ATOM 636 N N . GLN A 1 84 ? 11.009 0.746 3.031 1.00 89.00 84 GLN A N 1
ATOM 637 C CA . GLN A 1 84 ? 12.388 0.484 2.633 1.00 89.00 84 GLN A CA 1
ATOM 638 C C . GLN A 1 84 ? 13.294 0.564 3.855 1.00 89.00 84 GLN A C 1
ATOM 640 O O . GLN A 1 84 ? 12.989 1.255 4.828 1.00 89.00 84 GLN A O 1
ATOM 645 N N . ALA A 1 85 ? 14.413 -0.149 3.810 1.00 87.62 85 ALA A N 1
ATOM 646 C CA . ALA A 1 85 ? 15.364 -0.178 4.908 1.00 87.62 85 ALA A CA 1
ATOM 647 C C . ALA A 1 85 ? 16.807 -0.230 4.408 1.00 87.62 85 ALA A C 1
ATOM 649 O O . ALA A 1 85 ? 17.123 -0.865 3.400 1.00 87.62 85 ALA A O 1
ATOM 650 N N . SER A 1 86 ? 17.685 0.402 5.177 1.00 88.50 86 SER A N 1
ATOM 651 C CA . SER A 1 86 ? 19.136 0.280 5.101 1.00 88.50 86 SER A CA 1
ATOM 652 C C . SER A 1 86 ? 19.707 0.068 6.501 1.00 88.50 86 SER A C 1
ATOM 654 O O . SER A 1 86 ? 18.979 0.051 7.495 1.00 88.50 86 SER A O 1
ATOM 656 N N . ASP A 1 87 ? 21.031 -0.020 6.597 1.00 85.25 87 ASP A N 1
ATOM 657 C CA . ASP A 1 87 ? 21.726 -0.084 7.886 1.00 85.25 87 ASP A CA 1
ATOM 658 C C . ASP A 1 87 ? 21.564 1.207 8.718 1.00 85.25 87 ASP A C 1
ATOM 660 O O . ASP A 1 87 ? 21.819 1.205 9.923 1.00 85.25 87 ASP A O 1
ATOM 664 N N . ALA A 1 88 ? 21.172 2.320 8.090 1.00 84.19 88 ALA A N 1
ATOM 665 C CA . ALA A 1 88 ? 20.928 3.602 8.749 1.00 84.19 88 ALA A CA 1
ATOM 666 C C . ALA A 1 88 ? 19.506 3.731 9.322 1.00 84.19 88 ALA A C 1
ATOM 668 O O . ALA A 1 88 ? 19.275 4.574 10.189 1.00 84.19 88 ALA A O 1
ATOM 669 N N . GLY A 1 89 ? 18.557 2.910 8.866 1.00 83.25 89 GLY A N 1
ATOM 670 C CA . GLY A 1 89 ? 17.183 2.915 9.360 1.00 83.25 89 GLY A CA 1
ATOM 671 C C . GLY A 1 89 ? 16.153 2.580 8.289 1.00 83.25 89 GLY A C 1
ATOM 672 O O . GLY A 1 89 ? 16.488 2.166 7.182 1.00 83.25 89 GLY A O 1
ATOM 673 N N . THR A 1 90 ? 14.888 2.793 8.637 1.00 84.94 90 THR A N 1
ATOM 674 C CA . THR A 1 90 ? 13.720 2.448 7.819 1.00 84.94 90 THR A CA 1
ATOM 675 C C . THR A 1 90 ? 12.956 3.711 7.419 1.00 84.94 90 THR A C 1
ATOM 677 O O . THR A 1 90 ? 12.892 4.660 8.204 1.00 84.94 90 THR A O 1
ATOM 680 N N . TRP A 1 91 ? 12.388 3.749 6.212 1.00 83.38 91 TRP A N 1
ATOM 681 C CA . TRP A 1 91 ? 11.625 4.893 5.701 1.00 83.38 91 TRP A CA 1
ATOM 682 C C . TRP A 1 91 ? 10.522 4.483 4.726 1.00 83.38 91 TRP A C 1
ATOM 684 O O . TRP A 1 91 ? 10.470 3.344 4.260 1.00 83.38 91 TRP A O 1
ATOM 694 N N . CYS A 1 92 ? 9.638 5.438 4.441 1.00 84.25 92 CYS A N 1
ATOM 695 C CA . CYS A 1 92 ? 8.523 5.270 3.524 1.00 84.25 92 CYS A CA 1
ATOM 696 C C . CYS A 1 92 ? 8.908 5.755 2.125 1.00 84.25 92 CYS A C 1
ATOM 698 O O . CYS A 1 92 ? 9.473 6.842 1.988 1.00 84.25 92 CYS A O 1
ATOM 700 N N . VAL A 1 93 ? 8.558 4.987 1.098 1.00 83.19 93 VAL A N 1
ATOM 701 C CA . VAL A 1 93 ? 8.674 5.399 -0.304 1.00 83.19 93 VAL A CA 1
ATOM 702 C C . VAL A 1 93 ? 7.339 5.298 -1.027 1.00 83.19 93 VAL A C 1
ATOM 704 O O . VAL A 1 93 ? 6.462 4.535 -0.619 1.00 83.19 93 VAL A O 1
ATOM 707 N N . ASP A 1 94 ? 7.192 6.044 -2.114 1.00 79.94 94 ASP A N 1
ATOM 708 C CA . ASP A 1 94 ? 6.091 5.863 -3.056 1.00 79.94 94 ASP A CA 1
ATOM 709 C C . ASP A 1 94 ? 6.223 4.505 -3.792 1.00 79.94 94 ASP A C 1
ATOM 711 O O . ASP A 1 94 ? 7.305 4.197 -4.299 1.00 79.94 94 ASP A O 1
ATOM 715 N N . PRO A 1 95 ? 5.165 3.670 -3.878 1.00 82.25 95 PRO A N 1
ATOM 716 C CA . PRO A 1 95 ? 5.234 2.364 -4.545 1.00 82.25 95 PRO A CA 1
ATOM 717 C C . PRO A 1 95 ? 5.598 2.418 -6.033 1.00 82.25 95 PRO A C 1
ATOM 719 O O . PRO A 1 95 ? 6.181 1.466 -6.558 1.00 82.25 95 PRO A O 1
ATOM 722 N N . ALA A 1 96 ? 5.234 3.502 -6.725 1.00 81.50 96 ALA A N 1
ATOM 723 C CA . ALA A 1 96 ? 5.407 3.628 -8.165 1.00 81.50 96 ALA A CA 1
ATOM 724 C C . ALA A 1 96 ? 6.784 4.197 -8.529 1.00 81.50 96 ALA A C 1
ATOM 726 O O . ALA A 1 96 ? 7.409 3.712 -9.474 1.00 81.50 96 ALA A O 1
ATOM 727 N N . SER A 1 97 ? 7.270 5.205 -7.797 1.00 81.44 97 SER A N 1
ATOM 728 C CA . SER A 1 97 ? 8.557 5.857 -8.075 1.00 81.44 97 SER A CA 1
ATOM 729 C C . SER A 1 97 ? 9.717 5.343 -7.217 1.00 81.44 97 SER A C 1
ATOM 731 O O . SER A 1 97 ? 10.858 5.357 -7.677 1.00 81.44 97 SER A O 1
ATOM 733 N N . GLY A 1 98 ? 9.452 4.875 -5.994 1.00 80.62 98 GLY A N 1
ATOM 734 C CA . GLY A 1 98 ? 10.482 4.569 -4.998 1.00 80.62 98 GLY A CA 1
ATOM 735 C C . GLY A 1 98 ? 11.074 5.811 -4.319 1.00 80.62 98 GLY A C 1
ATOM 736 O O . GLY A 1 98 ? 12.056 5.690 -3.585 1.00 80.62 98 GLY A O 1
ATOM 737 N N . GLU A 1 99 ? 10.502 6.999 -4.544 1.00 82.00 99 GLU A N 1
ATOM 738 C CA . GLU A 1 99 ? 10.944 8.246 -3.911 1.00 82.00 99 GLU A CA 1
ATOM 739 C C . GLU A 1 99 ? 10.536 8.307 -2.437 1.00 82.00 99 GLU A C 1
ATOM 741 O O . GLU A 1 99 ? 9.446 7.875 -2.063 1.00 82.00 99 GLU A O 1
ATOM 746 N N . GLU A 1 100 ? 11.410 8.864 -1.595 1.00 80.06 100 GLU A N 1
ATOM 747 C CA . GLU A 1 100 ? 11.155 8.999 -0.162 1.00 80.06 100 GLU A CA 1
ATOM 748 C C . GLU A 1 100 ? 10.013 9.984 0.128 1.00 80.06 100 GLU A C 1
ATOM 750 O O . GLU A 1 100 ? 10.039 11.148 -0.278 1.00 80.06 100 GLU A O 1
ATOM 755 N N . LEU A 1 101 ? 9.036 9.526 0.913 1.00 75.00 101 LEU A N 1
ATOM 756 C CA . LEU A 1 101 ? 7.936 10.342 1.416 1.00 75.00 101 LEU A CA 1
ATOM 757 C C . LEU A 1 101 ? 8.415 11.121 2.651 1.00 75.00 101 LEU A C 1
ATOM 759 O O . LEU A 1 101 ? 8.309 10.658 3.788 1.00 75.00 101 LEU A O 1
ATOM 763 N N . LEU A 1 102 ? 9.000 12.301 2.427 1.00 64.94 102 LEU A N 1
ATOM 764 C CA . LEU A 1 102 ? 9.552 13.138 3.497 1.00 64.94 102 LEU A CA 1
ATOM 765 C C . LEU A 1 102 ? 8.448 13.847 4.314 1.00 64.94 102 LEU A C 1
ATOM 767 O O . LEU A 1 102 ? 7.561 14.475 3.732 1.00 64.94 102 LEU A O 1
ATOM 771 N N . PRO A 1 103 ? 8.532 13.875 5.658 1.00 54.81 103 PRO A N 1
ATOM 772 C CA . PRO A 1 103 ? 7.502 14.450 6.532 1.00 54.81 103 PRO A CA 1
ATOM 773 C C . PRO A 1 103 ? 7.461 15.997 6.594 1.00 54.81 103 PRO A C 1
ATOM 775 O O . PRO A 1 103 ? 7.070 16.548 7.621 1.00 54.81 103 PRO A O 1
ATOM 778 N N . GLY A 1 104 ? 7.844 16.732 5.541 1.00 48.91 104 GLY A N 1
ATOM 779 C CA . GLY A 1 104 ? 7.994 18.195 5.652 1.00 48.91 104 GLY A CA 1
ATOM 780 C C . GLY A 1 104 ? 8.047 19.031 4.371 1.00 48.91 104 GLY A C 1
ATOM 781 O O . GLY A 1 104 ? 8.481 20.177 4.435 1.00 48.91 104 GLY A O 1
ATOM 782 N N . SER A 1 105 ? 7.622 18.519 3.215 1.00 40.62 105 SER A N 1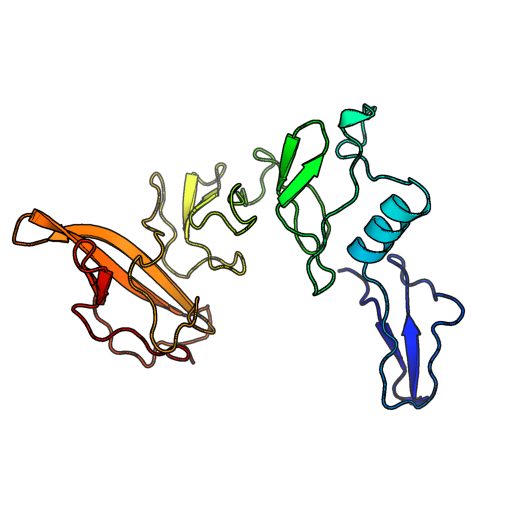
ATOM 783 C CA . SER A 1 105 ? 7.627 19.289 1.960 1.00 40.62 105 SER A CA 1
ATOM 784 C C . SER A 1 105 ? 6.249 19.251 1.306 1.00 40.62 105 SER A C 1
ATOM 786 O O . SER A 1 105 ? 5.993 18.363 0.502 1.00 40.62 105 SER A O 1
ATOM 788 N N . ASN A 1 106 ? 5.357 20.172 1.706 1.00 46.41 106 ASN A N 1
ATOM 789 C CA . ASN A 1 106 ? 4.130 20.619 1.008 1.00 46.41 106 ASN A CA 1
ATOM 790 C C . ASN A 1 106 ? 3.393 19.599 0.111 1.00 46.41 106 ASN A C 1
ATOM 792 O O . ASN A 1 106 ? 2.872 19.939 -0.949 1.00 46.41 106 ASN A O 1
ATOM 796 N N . SER A 1 107 ? 3.319 18.349 0.541 1.00 42.84 107 SER A N 1
ATOM 797 C CA . SER A 1 107 ? 2.630 17.259 -0.128 1.00 42.84 107 SER A CA 1
ATOM 798 C C . SER A 1 107 ? 2.110 16.354 0.974 1.00 42.84 107 SER A C 1
ATOM 800 O O . SER A 1 107 ? 2.796 16.129 1.970 1.00 42.84 107 SER A O 1
ATOM 802 N N . SER A 1 108 ? 0.847 15.953 0.838 1.00 44.34 108 SER A N 1
ATOM 803 C CA . SER A 1 108 ? 0.116 15.044 1.722 1.00 44.34 108 SER A CA 1
ATOM 804 C C . SER A 1 108 ? 1.058 14.068 2.423 1.00 44.34 108 SER A C 1
ATOM 806 O O . SER A 1 108 ? 1.590 13.175 1.764 1.00 44.34 108 SER A O 1
ATOM 808 N N . ALA A 1 109 ? 1.302 14.264 3.722 1.00 46.59 109 ALA A N 1
ATOM 809 C CA . ALA A 1 109 ? 2.244 13.450 4.472 1.00 46.59 109 ALA A CA 1
ATOM 810 C C . ALA A 1 109 ? 1.676 12.034 4.570 1.00 46.59 109 ALA A C 1
ATOM 812 O O . ALA A 1 109 ? 0.899 11.749 5.473 1.00 46.59 109 ALA A O 1
ATOM 813 N N . GLN A 1 110 ? 2.030 11.192 3.600 1.00 58.12 110 GLN A N 1
ATOM 814 C CA . GLN A 1 110 ? 1.702 9.778 3.536 1.00 58.12 110 GLN A CA 1
ATOM 815 C C . GLN A 1 110 ? 2.606 9.041 4.526 1.00 58.12 110 GLN A C 1
ATOM 817 O O . GLN A 1 110 ? 3.680 8.551 4.187 1.00 58.12 110 GLN A O 1
ATOM 822 N N . SER A 1 111 ? 2.194 9.004 5.789 1.00 64.06 111 SER A N 1
ATOM 823 C CA . SER A 1 111 ? 2.845 8.180 6.800 1.00 64.06 111 SER A CA 1
ATOM 824 C C . SER A 1 111 ? 2.569 6.705 6.487 1.00 64.06 111 SER A C 1
ATOM 826 O O . SER A 1 111 ? 1.424 6.327 6.219 1.00 64.06 111 SER A O 1
ATOM 828 N N . CYS A 1 112 ? 3.603 5.865 6.487 1.00 70.31 112 CYS A N 1
ATOM 8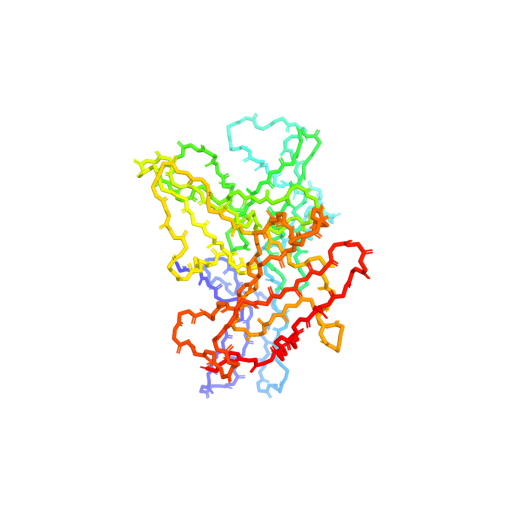29 C CA . CYS A 1 112 ? 3.467 4.413 6.392 1.00 70.31 112 CYS A CA 1
ATOM 830 C C . CYS A 1 112 ? 3.625 3.776 7.777 1.00 70.31 112 CYS A C 1
ATOM 832 O O . CYS A 1 112 ? 4.326 4.298 8.647 1.00 70.31 112 CYS A O 1
ATOM 834 N N . ARG A 1 113 ? 2.950 2.649 8.002 1.00 72.38 113 ARG A N 1
ATOM 835 C CA . ARG A 1 113 ? 3.048 1.906 9.258 1.00 72.38 113 ARG A CA 1
ATOM 836 C C . ARG A 1 113 ? 4.362 1.122 9.274 1.00 72.38 113 ARG A C 1
ATOM 838 O O . ARG A 1 113 ? 4.667 0.385 8.342 1.00 72.38 113 ARG A O 1
ATOM 845 N N . ALA A 1 114 ? 5.132 1.273 10.351 1.00 62.16 114 ALA A N 1
ATOM 846 C CA . ALA A 1 114 ? 6.456 0.659 10.488 1.00 62.16 114 ALA A CA 1
ATOM 847 C C . ALA A 1 114 ? 6.428 -0.879 10.598 1.00 62.16 114 ALA A C 1
ATOM 849 O O . ALA A 1 114 ? 7.460 -1.520 10.429 1.00 62.16 114 ALA A O 1
ATOM 850 N N . GLU A 1 115 ? 5.268 -1.459 10.910 1.00 64.12 115 GLU A N 1
ATOM 851 C CA . GLU A 1 115 ? 5.117 -2.882 11.236 1.00 64.12 115 GLU A CA 1
ATOM 852 C C . GLU A 1 115 ? 4.903 -3.761 9.998 1.00 64.12 115 GLU A C 1
ATOM 854 O O . GLU A 1 115 ? 5.461 -4.851 9.909 1.00 64.12 115 GLU A O 1
ATOM 859 N N . ASP A 1 116 ? 4.113 -3.282 9.036 1.00 67.62 116 ASP A N 1
ATOM 860 C CA . ASP A 1 116 ? 3.676 -4.029 7.849 1.00 67.62 116 ASP A CA 1
ATOM 861 C C . ASP A 1 116 ? 3.971 -3.294 6.529 1.00 67.62 116 ASP A C 1
ATOM 863 O O . ASP A 1 116 ? 3.777 -3.854 5.452 1.00 67.62 116 ASP A O 1
ATOM 867 N N . GLY A 1 117 ? 4.442 -2.043 6.588 1.00 65.38 117 GLY A N 1
ATOM 868 C CA . GLY A 1 117 ? 4.628 -1.195 5.412 1.00 65.38 117 GLY A CA 1
ATOM 869 C C . GLY A 1 117 ? 3.324 -0.738 4.753 1.00 65.38 117 GLY A C 1
ATOM 870 O O . GLY A 1 117 ? 3.364 -0.199 3.648 1.00 65.38 117 GLY A O 1
ATOM 871 N N . GLY A 1 118 ? 2.173 -0.925 5.408 1.00 71.69 118 GLY A N 1
ATOM 872 C CA . GLY A 1 118 ? 0.869 -0.434 4.962 1.00 71.69 118 GLY A CA 1
ATOM 873 C C . GLY A 1 118 ? 0.721 1.085 5.112 1.00 71.69 118 GLY A C 1
ATOM 874 O O . GLY A 1 118 ? 1.602 1.772 5.637 1.00 71.69 118 GLY A O 1
ATOM 875 N N . PHE A 1 119 ? -0.396 1.664 4.634 1.00 72.00 119 PHE A N 1
ATOM 876 C CA . PHE A 1 119 ? -0.641 3.100 4.861 1.00 72.00 119 PHE A CA 1
ATOM 877 C C . PHE A 1 119 ? -0.970 3.273 6.338 1.00 72.00 119 PHE A C 1
ATOM 879 O O . PHE A 1 119 ? -1.703 2.469 6.919 1.00 72.00 119 PHE A O 1
ATOM 886 N N . SER A 1 120 ? -0.438 4.328 6.956 1.00 78.00 120 SER A N 1
ATOM 887 C CA . SER A 1 120 ? -1.052 4.822 8.182 1.00 78.00 120 SER A CA 1
ATOM 888 C C . SER A 1 120 ? -2.509 5.110 7.854 1.00 78.00 120 SER A C 1
ATOM 890 O O . SER A 1 120 ? -2.795 5.828 6.898 1.00 78.00 120 SER A O 1
ATOM 892 N N . LEU A 1 121 ? -3.427 4.524 8.618 1.00 81.38 121 LEU A N 1
ATOM 893 C CA . LEU A 1 121 ? -4.855 4.684 8.359 1.00 81.38 121 LEU A CA 1
ATOM 894 C C . LEU A 1 121 ? -5.2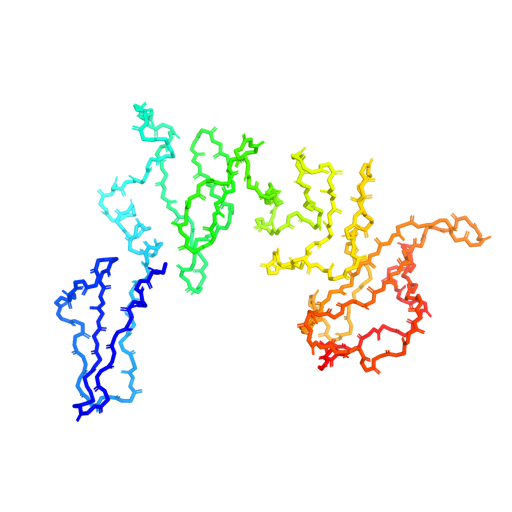80 6.141 8.518 1.00 81.38 121 LEU A C 1
ATOM 896 O O . LEU A 1 121 ? -6.230 6.548 7.871 1.00 81.38 121 LEU A O 1
ATOM 900 N N . VAL A 1 122 ? -4.549 6.925 9.317 1.00 86.81 122 VAL A N 1
ATOM 901 C CA . VAL A 1 122 ? -4.696 8.378 9.424 1.00 86.81 122 VAL A CA 1
ATOM 902 C C . VAL A 1 122 ? -3.594 9.052 8.611 1.00 86.81 122 VAL A C 1
ATOM 904 O O . VAL A 1 122 ? -2.409 8.804 8.848 1.00 86.81 122 VAL A O 1
ATOM 907 N N . GLN A 1 123 ? -3.984 9.943 7.705 1.00 85.62 123 GLN A N 1
ATOM 908 C CA . GLN A 1 123 ? -3.082 10.836 6.981 1.00 85.62 123 GLN A CA 1
ATOM 909 C C . GLN A 1 123 ? -3.417 12.280 7.320 1.00 85.62 123 GLN A C 1
ATOM 911 O O . GLN A 1 123 ? -4.589 12.633 7.424 1.00 85.62 123 GLN A O 1
ATOM 916 N N . CYS A 1 124 ? -2.396 13.114 7.505 1.00 84.31 124 CYS A N 1
ATOM 917 C CA . CYS A 1 124 ? -2.571 14.507 7.900 1.00 84.31 124 CYS A CA 1
ATOM 918 C C . CYS A 1 124 ? -1.825 15.439 6.950 1.00 84.31 124 CYS A C 1
ATOM 920 O O . CYS A 1 124 ? -0.639 15.269 6.679 1.00 84.31 124 CYS A O 1
ATOM 922 N N . ASP A 1 125 ? -2.515 16.473 6.491 1.00 82.69 125 ASP A N 1
ATOM 923 C CA . ASP A 1 125 ? -1.908 17.614 5.829 1.00 82.69 125 ASP A CA 1
ATOM 924 C C . ASP A 1 125 ? -1.569 18.669 6.882 1.00 82.69 125 ASP A C 1
ATOM 926 O O . ASP A 1 125 ? -2.458 19.303 7.455 1.00 82.69 125 ASP A O 1
ATOM 930 N N . GLN A 1 126 ? -0.274 18.858 7.130 1.00 75.75 126 GLN A N 1
ATOM 931 C CA . GLN A 1 126 ? 0.220 19.855 8.079 1.00 75.75 126 GLN A CA 1
ATOM 932 C C . GLN A 1 126 ? 0.001 21.294 7.592 1.00 75.75 126 GLN A C 1
ATOM 934 O O . GLN A 1 126 ? -0.191 22.182 8.419 1.00 75.75 126 GLN A O 1
ATOM 939 N N . ALA A 1 127 ? 0.000 21.535 6.277 1.00 77.12 127 ALA A N 1
ATOM 940 C CA . ALA A 1 127 ? -0.199 22.866 5.709 1.00 77.12 127 ALA A CA 1
ATOM 941 C C . ALA A 1 127 ? -1.662 23.312 5.834 1.00 77.12 127 ALA A C 1
ATOM 943 O O . ALA A 1 127 ? -1.935 24.472 6.139 1.00 77.12 127 ALA A O 1
ATOM 944 N N . GLN A 1 128 ? -2.600 22.384 5.632 1.00 80.94 128 GLN A N 1
ATOM 945 C CA . GLN A 1 128 ? -4.037 22.647 5.773 1.00 80.94 128 GLN A CA 1
ATOM 946 C C . GLN A 1 128 ? -4.571 22.382 7.190 1.00 80.94 128 GLN A C 1
ATOM 948 O O . GLN A 1 128 ? -5.699 22.761 7.498 1.00 80.94 128 GLN A O 1
ATOM 953 N N . GLY A 1 129 ? -3.797 21.714 8.049 1.00 83.69 129 GLY A N 1
ATOM 954 C CA . GLY A 1 129 ? -4.226 21.319 9.393 1.00 83.69 129 GLY A CA 1
ATOM 955 C C . GLY A 1 129 ? -5.409 20.343 9.391 1.00 83.69 129 GLY A C 1
ATOM 956 O O . GLY A 1 129 ? -6.229 20.375 10.312 1.00 83.69 129 GLY A O 1
ATOM 957 N N . SER A 1 130 ? -5.530 19.509 8.351 1.00 88.62 130 SER A N 1
ATOM 958 C CA . SER A 1 130 ? -6.622 18.535 8.212 1.00 88.62 130 SER A CA 1
ATOM 959 C C . SER A 1 130 ? -6.100 17.106 8.150 1.00 88.62 130 SER A C 1
ATOM 961 O O . SER A 1 130 ? -5.068 16.856 7.534 1.00 88.62 130 SER A O 1
ATOM 963 N N . CYS A 1 131 ? -6.817 16.173 8.768 1.00 90.31 131 CYS A N 1
ATOM 964 C CA . CYS A 1 131 ? -6.500 14.750 8.771 1.00 90.31 131 CYS A CA 1
ATOM 965 C C . CYS A 1 131 ? -7.676 13.943 8.215 1.00 90.31 131 CYS A C 1
ATOM 967 O O . CYS A 1 131 ? -8.826 14.322 8.409 1.00 90.31 131 CYS A O 1
ATOM 969 N N . TRP A 1 132 ? -7.404 12.844 7.522 1.00 90.44 132 TRP A N 1
ATOM 970 C CA . TRP A 1 132 ? -8.405 11.964 6.918 1.00 90.44 132 TRP A CA 1
ATOM 971 C C . TRP A 1 132 ? -7.997 10.504 7.069 1.00 90.44 132 TRP A C 1
ATOM 973 O O . TRP A 1 132 ? -6.828 10.196 7.316 1.00 90.44 132 TRP A O 1
ATOM 983 N N . CYS A 1 133 ? -8.968 9.610 6.909 1.00 89.56 133 CYS A N 1
ATOM 984 C CA . CYS A 1 133 ? -8.693 8.188 6.845 1.00 89.56 133 CYS A CA 1
ATOM 985 C C . CYS A 1 133 ? -8.337 7.778 5.418 1.00 89.56 133 CYS A C 1
ATOM 987 O O . CYS A 1 133 ? -8.899 8.311 4.458 1.00 89.56 133 CYS A O 1
ATOM 989 N N . VAL A 1 134 ? -7.443 6.807 5.267 1.00 86.62 134 VAL A N 1
ATOM 990 C CA . VAL A 1 134 ? -7.112 6.218 3.965 1.00 86.62 134 VAL A CA 1
ATOM 991 C C . VAL A 1 134 ? -7.381 4.727 3.930 1.00 86.62 134 VAL A C 1
ATOM 993 O O . VAL A 1 134 ? -7.335 4.040 4.950 1.00 86.62 134 VAL A O 1
ATOM 996 N N . MET A 1 135 ? -7.661 4.243 2.725 1.00 82.75 135 MET A N 1
ATOM 997 C CA . MET A 1 135 ? -7.718 2.819 2.431 1.00 82.75 135 MET A CA 1
ATOM 998 C C . MET A 1 135 ? -6.304 2.221 2.419 1.00 82.75 135 MET A C 1
ATOM 1000 O O . MET A 1 135 ? -5.288 2.917 2.407 1.00 82.75 135 MET A O 1
ATOM 1004 N N . ASP A 1 136 ? -6.248 0.903 2.378 1.00 75.69 136 ASP A N 1
ATOM 1005 C CA . ASP A 1 136 ? -5.091 0.057 2.083 1.00 75.69 136 ASP A CA 1
ATOM 1006 C C . ASP A 1 136 ? -4.368 0.453 0.779 1.00 75.69 136 ASP A C 1
ATOM 1008 O O . ASP A 1 136 ? -3.138 0.362 0.699 1.00 75.69 136 ASP A O 1
ATOM 1012 N N . SER A 1 137 ? -5.103 1.017 -0.186 1.00 73.31 137 SER A N 1
ATOM 1013 C CA . SER A 1 137 ? -4.569 1.643 -1.404 1.00 73.31 137 SER A CA 1
ATOM 1014 C C . SER A 1 137 ? -3.968 3.043 -1.206 1.00 73.31 137 SER A C 1
ATOM 1016 O O . SER A 1 137 ? -3.280 3.537 -2.095 1.00 73.31 137 SER A O 1
ATOM 1018 N N . GLY A 1 138 ? -4.216 3.694 -0.065 1.00 76.19 138 GLY A N 1
ATOM 1019 C CA . GLY A 1 138 ? -3.743 5.050 0.258 1.00 76.19 138 GLY A CA 1
ATOM 1020 C C . GLY A 1 138 ? -4.663 6.167 -0.202 1.00 76.19 138 GLY A C 1
ATOM 1021 O O . GLY A 1 138 ? -4.427 7.337 0.102 1.00 76.19 138 GLY A O 1
ATOM 1022 N N . GLU A 1 139 ? -5.732 5.817 -0.906 1.00 81.69 139 GLU A N 1
ATOM 1023 C CA . GLU A 1 139 ? -6.768 6.762 -1.286 1.00 81.69 139 GLU A CA 1
ATOM 1024 C C . GLU A 1 139 ? -7.561 7.227 -0.064 1.00 81.69 139 GLU A C 1
ATOM 1026 O O . GLU A 1 139 ? -7.855 6.448 0.845 1.00 81.69 139 GLU A O 1
ATOM 1031 N N . GLU A 1 140 ? -7.946 8.502 -0.067 1.00 87.06 140 GLU A N 1
ATOM 1032 C CA . GLU A 1 140 ? -8.812 9.071 0.961 1.00 87.06 140 GLU A CA 1
ATOM 1033 C C . GLU A 1 140 ? -10.170 8.368 0.986 1.00 87.06 140 GLU A C 1
ATOM 1035 O O . GLU A 1 140 ? -10.848 8.230 -0.036 1.00 87.06 140 GLU A O 1
ATOM 1040 N N . VAL A 1 141 ? -10.587 7.972 2.186 1.00 88.69 141 VAL A N 1
ATOM 1041 C CA . VAL A 1 141 ? -11.936 7.482 2.439 1.00 88.69 141 VAL A CA 1
ATOM 1042 C C . VAL A 1 141 ? -12.884 8.686 2.436 1.00 88.69 141 VAL A C 1
ATOM 1044 O O . VAL A 1 141 ? -12.739 9.574 3.290 1.00 88.69 141 VAL A O 1
ATOM 1047 N N . PRO A 1 142 ? -13.866 8.746 1.518 1.00 86.44 142 PRO A N 1
ATOM 1048 C CA . PRO A 1 142 ? -14.725 9.916 1.379 1.00 86.44 142 PRO A CA 1
ATOM 1049 C C . PRO A 1 142 ? -15.453 10.273 2.683 1.00 86.44 142 PRO A C 1
ATOM 1051 O O . PRO A 1 142 ? -16.069 9.420 3.317 1.00 86.44 142 PRO A O 1
ATOM 1054 N N . GLY A 1 143 ? -15.407 11.553 3.067 1.00 85.75 143 GLY A N 1
ATOM 1055 C CA . GLY A 1 143 ? -16.133 12.081 4.231 1.00 85.75 143 GLY A CA 1
ATOM 1056 C C . GLY A 1 143 ? -15.432 11.924 5.586 1.00 85.75 143 GLY A C 1
ATOM 1057 O O . GLY A 1 143 ? -16.016 12.291 6.600 1.00 85.75 143 GLY A O 1
ATOM 1058 N N . THR A 1 144 ? -14.193 11.425 5.620 1.00 89.44 144 THR A N 1
ATOM 1059 C CA . THR A 1 144 ? -13.423 11.236 6.870 1.00 89.44 144 THR A CA 1
ATOM 1060 C C . THR A 1 144 ? -12.505 12.407 7.226 1.00 89.44 144 THR A C 1
ATOM 1062 O O . THR A 1 144 ? -11.880 12.413 8.285 1.00 89.44 144 THR A O 1
ATOM 1065 N N . ARG A 1 145 ? -12.411 13.410 6.347 1.00 90.00 145 ARG A N 1
ATOM 1066 C CA . ARG A 1 145 ? -11.547 14.577 6.524 1.00 90.00 145 ARG A CA 1
ATOM 1067 C C . ARG A 1 145 ? -12.066 15.509 7.617 1.00 90.00 145 ARG A C 1
ATOM 1069 O O . ARG A 1 145 ? -13.162 16.055 7.507 1.00 90.00 145 ARG A O 1
ATOM 1076 N N . VAL A 1 146 ? -11.237 15.746 8.628 1.00 90.88 146 VAL A N 1
ATOM 1077 C CA . VAL A 1 146 ? -11.507 16.609 9.784 1.00 90.88 146 VAL A CA 1
ATOM 1078 C C . VAL A 1 146 ? -10.391 17.638 9.969 1.00 90.88 146 VAL A C 1
ATOM 1080 O O . VAL A 1 146 ? -9.236 17.381 9.634 1.00 90.88 146 VAL A O 1
ATOM 1083 N N . ALA A 1 147 ? -10.725 18.823 10.482 1.00 90.06 147 ALA A N 1
ATOM 1084 C CA . ALA A 1 147 ? -9.762 19.889 10.760 1.00 90.06 147 ALA A CA 1
ATOM 1085 C C . ALA A 1 147 ? -9.402 19.922 12.252 1.00 90.06 147 ALA A C 1
ATOM 1087 O O . ALA A 1 147 ? -10.290 19.899 13.102 1.00 90.06 147 ALA A O 1
ATOM 1088 N N . GLY A 1 148 ? -8.109 20.012 12.571 1.00 81.31 148 GLY A N 1
ATOM 1089 C CA . GLY A 1 148 ? -7.619 20.198 13.944 1.00 81.31 148 GLY A CA 1
ATOM 1090 C C . GLY A 1 148 ? -7.705 18.980 14.877 1.00 81.31 148 GLY A C 1
ATOM 1091 O O . GLY A 1 148 ? -7.298 19.089 16.032 1.00 81.31 148 GLY A O 1
ATOM 1092 N N . SER A 1 149 ? -8.191 17.828 14.410 1.00 83.50 149 SER A N 1
ATOM 1093 C CA . SER A 1 149 ? -8.229 16.568 15.165 1.00 83.50 149 SER A CA 1
ATOM 1094 C C . SER A 1 149 ? -7.851 15.373 14.284 1.00 83.50 149 SER A C 1
ATOM 1096 O O . SER A 1 149 ? -7.773 15.494 13.062 1.00 83.50 149 SER A O 1
ATOM 1098 N N . GLN A 1 150 ? -7.584 14.218 14.902 1.00 83.81 150 GLN A N 1
ATOM 1099 C CA . GLN A 1 150 ? -7.391 12.957 14.181 1.00 83.81 150 GLN A CA 1
ATOM 1100 C C . GLN A 1 150 ? -8.729 12.205 14.075 1.00 83.81 150 GLN A C 1
ATOM 1102 O O . GLN A 1 150 ? -9.407 12.062 15.095 1.00 83.81 150 GLN A O 1
ATOM 1107 N N . PRO A 1 151 ? -9.124 11.734 12.878 1.00 89.56 151 PRO A N 1
ATOM 1108 C CA . PRO A 1 151 ? -10.318 10.913 12.717 1.00 89.56 151 PRO A CA 1
ATOM 1109 C C . PRO A 1 151 ? -10.101 9.494 13.264 1.00 89.56 151 PRO A C 1
ATOM 1111 O O . PRO A 1 151 ? -8.983 8.975 13.257 1.00 89.56 151 PRO A O 1
ATOM 1114 N N . ALA A 1 152 ? -11.180 8.851 13.716 1.00 88.44 152 ALA A N 1
ATOM 1115 C CA . ALA A 1 152 ? -11.158 7.455 14.143 1.00 88.44 152 ALA A CA 1
ATOM 1116 C C . ALA A 1 152 ? -11.079 6.531 12.916 1.00 88.44 152 ALA A C 1
ATOM 1118 O O . ALA A 1 152 ? -12.067 6.320 12.213 1.00 88.44 152 ALA A O 1
ATOM 1119 N N . CYS A 1 153 ? -9.884 6.003 12.648 1.00 88.62 153 CYS A N 1
ATOM 1120 C CA . CYS A 1 153 ? -9.615 5.129 11.505 1.00 88.62 153 CYS A CA 1
ATOM 1121 C C . CYS A 1 153 ? -9.153 3.730 11.942 1.00 88.62 153 CYS A C 1
ATOM 1123 O O . CYS A 1 153 ? -8.335 3.124 11.257 1.00 88.62 153 CYS A O 1
ATOM 1125 N N . GLU A 1 154 ? -9.581 3.225 13.103 1.00 88.19 154 GLU A N 1
ATOM 1126 C CA . GLU A 1 154 ? -9.110 1.918 13.577 1.00 88.19 154 GLU A CA 1
ATOM 1127 C C . GLU A 1 154 ? -9.659 0.786 12.701 1.00 88.19 154 GLU A C 1
ATOM 1129 O O . GLU A 1 154 ? -10.809 0.822 12.263 1.00 88.19 154 GLU A O 1
ATOM 1134 N N . SER A 1 155 ? -8.857 -0.255 12.477 1.00 86.44 155 SER A N 1
ATOM 1135 C CA . SER A 1 155 ? -9.335 -1.481 11.834 1.00 86.44 155 SER A CA 1
ATOM 1136 C C . SER A 1 155 ? -10.226 -2.292 12.788 1.00 86.44 155 SER A C 1
ATOM 1138 O O . SER A 1 155 ? -10.004 -2.277 14.007 1.00 86.44 155 SER A O 1
ATOM 1140 N N . PRO A 1 156 ? -11.196 -3.058 12.259 1.00 89.31 156 PRO A N 1
ATOM 1141 C CA . PRO A 1 156 ? -12.013 -3.941 13.077 1.00 89.31 156 PRO A CA 1
ATOM 1142 C C . PRO A 1 156 ? -11.161 -5.038 13.716 1.00 89.31 156 PRO A C 1
ATOM 1144 O O . PRO A 1 156 ? -10.427 -5.754 13.039 1.00 89.31 156 PRO A O 1
ATOM 1147 N N . ARG A 1 157 ? -11.300 -5.216 15.032 1.00 89.19 157 ARG A N 1
ATOM 1148 C CA . ARG A 1 157 ? -10.655 -6.317 15.769 1.00 89.19 157 ARG A CA 1
ATOM 1149 C C . ARG A 1 157 ? -11.381 -7.651 15.609 1.00 89.19 157 ARG A C 1
ATOM 1151 O O . ARG A 1 157 ? -10.828 -8.696 15.944 1.00 89.19 157 ARG A O 1
ATOM 1158 N N . CYS A 1 158 ? -12.609 -7.617 15.103 1.00 89.94 158 CYS A N 1
ATOM 1159 C CA . CYS A 1 158 ? -13.396 -8.801 14.804 1.00 89.94 158 CYS A CA 1
ATOM 1160 C C . CYS A 1 158 ? -13.089 -9.304 13.384 1.00 89.94 158 CYS A C 1
ATOM 1162 O O . CYS A 1 158 ? -13.071 -8.500 12.449 1.00 89.94 158 CYS A O 1
ATOM 1164 N N . PRO A 1 159 ? -12.911 -10.622 13.185 1.00 89.06 159 PRO A N 1
ATOM 1165 C CA . PRO A 1 159 ? -12.606 -11.182 11.876 1.00 89.06 159 PRO A CA 1
ATOM 1166 C C . PRO A 1 159 ? -13.781 -10.995 10.912 1.00 89.06 159 PRO A C 1
ATOM 1168 O O . PRO A 1 159 ? -14.950 -11.103 11.302 1.00 89.06 159 PRO A O 1
ATOM 1171 N N . LEU A 1 160 ? -13.477 -10.729 9.641 1.00 87.25 160 LEU A N 1
ATOM 1172 C CA . LEU A 1 160 ? -14.497 -10.637 8.601 1.00 87.25 160 LEU A CA 1
ATOM 1173 C C . LEU A 1 160 ? -14.972 -12.030 8.155 1.00 87.25 160 LEU A C 1
ATOM 1175 O O . LEU A 1 160 ? -14.240 -13.021 8.275 1.00 87.25 160 LEU A O 1
ATOM 1179 N N . PRO A 1 161 ? -16.205 -12.135 7.624 1.00 84.94 161 PRO A N 1
ATOM 1180 C CA . PRO A 1 161 ? -16.723 -13.382 7.075 1.00 84.94 161 PRO A CA 1
ATOM 1181 C C . PRO A 1 161 ? -15.804 -13.965 6.000 1.00 84.94 161 PRO A C 1
ATOM 1183 O O . PRO A 1 161 ? -15.205 -13.231 5.221 1.00 84.94 161 PRO A O 1
ATOM 1186 N N . PHE A 1 162 ? -15.737 -15.296 5.921 1.00 85.69 162 PHE A N 1
ATOM 1187 C CA . PHE A 1 162 ? -14.928 -16.026 4.931 1.00 85.69 162 PHE A CA 1
ATOM 1188 C C . PHE A 1 162 ? -13.413 -15.805 5.036 1.00 85.69 162 PHE A C 1
ATOM 1190 O O . PHE A 1 162 ? -12.689 -16.153 4.107 1.00 85.69 162 PHE A O 1
ATOM 1197 N N . ASN A 1 163 ? -12.935 -15.288 6.174 1.00 80.62 163 ASN A N 1
ATOM 1198 C CA . ASN A 1 163 ? -11.513 -15.079 6.443 1.00 80.62 163 ASN A CA 1
ATOM 1199 C C . ASN A 1 163 ? -10.837 -14.149 5.419 1.00 80.62 163 ASN A C 1
ATOM 1201 O O . ASN A 1 163 ? -9.671 -14.334 5.077 1.00 80.62 163 ASN A O 1
ATOM 1205 N N . VAL A 1 164 ? -11.592 -13.175 4.904 1.00 81.75 164 VAL A N 1
ATOM 1206 C CA . VAL A 1 164 ? -11.025 -12.084 4.108 1.00 81.75 164 VAL A CA 1
ATOM 1207 C C . VAL A 1 164 ? -10.432 -11.030 5.036 1.00 81.75 164 VAL A C 1
ATOM 1209 O O . VAL A 1 164 ? -10.946 -10.804 6.131 1.00 81.75 164 VAL A O 1
ATOM 1212 N N . SER A 1 165 ? -9.366 -10.372 4.596 1.00 73.12 165 SER A N 1
ATOM 1213 C CA . SER A 1 165 ? -8.731 -9.297 5.364 1.00 73.12 165 SER A CA 1
ATOM 1214 C C . SER A 1 165 ? -9.432 -7.951 5.170 1.00 73.12 165 SER A C 1
ATOM 1216 O O . SER A 1 165 ? -9.407 -7.119 6.070 1.00 73.12 165 SER A O 1
ATOM 1218 N N . GLU A 1 166 ? -10.087 -7.749 4.020 1.00 77.44 166 GLU A N 1
ATOM 1219 C CA . GLU A 1 166 ? -10.609 -6.449 3.581 1.00 77.44 166 GLU A CA 1
ATOM 1220 C C . GLU A 1 166 ? -11.900 -6.592 2.758 1.00 77.44 166 GLU A C 1
ATOM 1222 O O . GLU A 1 166 ? -12.235 -7.670 2.252 1.00 77.44 166 GLU A O 1
ATOM 1227 N N . VAL A 1 167 ? -12.640 -5.486 2.625 1.00 85.31 167 VAL A N 1
ATOM 1228 C CA . VAL A 1 167 ? -13.843 -5.401 1.786 1.00 85.31 167 VAL A CA 1
ATOM 1229 C C . VAL A 1 167 ? -13.443 -4.864 0.418 1.00 85.31 167 VAL A C 1
ATOM 1231 O O . VAL A 1 167 ? -12.889 -3.781 0.299 1.00 85.31 167 VAL A O 1
ATOM 1234 N N . VAL A 1 168 ? -13.753 -5.595 -0.648 1.00 84.69 168 VAL A N 1
ATOM 1235 C CA . VAL A 1 168 ? -13.389 -5.169 -2.003 1.00 84.69 168 VAL A CA 1
ATOM 1236 C C . VAL A 1 168 ? -14.123 -3.874 -2.350 1.00 84.69 168 VAL A C 1
ATOM 1238 O O . VAL A 1 168 ? -15.353 -3.829 -2.323 1.00 84.69 168 VAL A O 1
ATOM 1241 N N . GLY A 1 169 ? -13.365 -2.833 -2.704 1.00 84.31 169 GLY A N 1
ATOM 1242 C CA . GLY A 1 169 ? -13.921 -1.532 -3.086 1.00 84.31 169 GLY A CA 1
ATOM 1243 C C . GLY A 1 169 ? -14.427 -0.694 -1.909 1.00 84.31 169 GLY A C 1
ATOM 1244 O O . GLY A 1 169 ? -15.223 0.223 -2.117 1.00 84.31 169 GLY A O 1
ATOM 1245 N N . GLY A 1 170 ? -13.993 -0.990 -0.684 1.00 87.56 170 GLY A N 1
ATOM 1246 C CA . GLY A 1 170 ? -14.303 -0.191 0.495 1.00 87.56 170 GLY A CA 1
ATOM 1247 C C . GLY A 1 170 ? -13.396 -0.517 1.674 1.00 87.56 170 GLY A C 1
ATOM 1248 O O . GLY A 1 170 ? -12.488 -1.328 1.581 1.00 87.56 170 GLY A O 1
ATOM 1249 N N . THR A 1 171 ? -13.662 0.110 2.809 1.00 88.88 171 THR A N 1
ATOM 1250 C CA . THR A 1 171 ? -12.948 -0.140 4.058 1.00 88.88 171 THR A CA 1
ATOM 1251 C C . THR A 1 171 ? -13.908 -0.075 5.238 1.00 88.88 171 THR A C 1
ATOM 1253 O O . THR A 1 171 ? -15.009 0.475 5.138 1.00 88.88 171 THR A O 1
ATOM 1256 N N . ILE A 1 172 ? -13.509 -0.668 6.357 1.00 89.19 172 ILE A N 1
ATOM 1257 C CA . ILE A 1 172 ? -14.264 -0.621 7.606 1.00 89.19 172 ILE A CA 1
ATOM 1258 C C . ILE A 1 172 ? -13.442 0.178 8.599 1.00 89.19 172 ILE A C 1
ATOM 1260 O O . ILE A 1 172 ? -12.343 -0.235 8.963 1.00 89.19 172 ILE A O 1
ATOM 1264 N N . LEU A 1 173 ? -13.998 1.301 9.039 1.00 90.44 173 LEU A N 1
ATOM 1265 C CA . LEU A 1 173 ? -13.384 2.151 10.050 1.00 90.44 173 LEU A CA 1
ATOM 1266 C C . LEU A 1 173 ? -14.137 2.003 11.358 1.00 90.44 173 LEU A C 1
ATOM 1268 O O . LEU A 1 173 ? -15.369 2.001 11.366 1.00 90.44 173 LEU A O 1
ATOM 1272 N N . CYS A 1 174 ? -13.389 1.868 12.443 1.00 90.00 174 CYS A N 1
ATOM 1273 C CA . CYS A 1 174 ? -13.902 1.654 13.780 1.00 90.00 174 CYS A CA 1
ATOM 1274 C C . CYS A 1 174 ? -13.439 2.745 14.739 1.00 90.00 174 CYS A C 1
ATOM 1276 O O . CYS A 1 174 ? -12.346 3.301 14.619 1.00 90.00 174 CYS A O 1
ATOM 1278 N N . GLU A 1 175 ? -14.275 2.981 15.739 1.00 91.12 175 GLU A N 1
ATOM 1279 C CA . GLU A 1 175 ? -13.967 3.776 16.915 1.00 91.12 175 GLU A CA 1
ATOM 1280 C C . GLU A 1 175 ? -14.202 2.918 18.159 1.00 91.12 175 GLU A C 1
ATOM 1282 O O . GLU A 1 175 ? -15.269 2.312 18.328 1.00 91.12 175 GLU A O 1
ATOM 1287 N N . THR A 1 176 ? -13.197 2.831 19.030 1.00 88.81 176 THR A N 1
ATOM 1288 C CA . THR A 1 176 ? -13.341 2.127 20.304 1.00 88.81 176 THR A CA 1
ATOM 1289 C C . THR A 1 176 ? -14.161 2.982 21.271 1.00 88.81 176 THR A C 1
ATOM 1291 O O . THR A 1 176 ? -13.778 4.097 21.617 1.00 88.81 176 THR A O 1
ATOM 1294 N N . THR A 1 177 ? -15.291 2.450 21.737 1.00 84.31 177 THR A N 1
ATOM 1295 C CA . THR A 1 177 ? -16.228 3.124 22.646 1.00 84.31 177 THR A CA 1
ATOM 1296 C C . THR A 1 177 ? -16.549 2.246 23.859 1.00 84.31 177 THR A C 1
ATOM 1298 O O . THR A 1 177 ? -16.364 1.024 23.855 1.00 84.31 177 THR A O 1
ATOM 1301 N N . SER A 1 178 ? -17.009 2.869 24.947 1.00 80.06 178 SER A N 1
ATOM 1302 C CA . SER A 1 178 ? -17.499 2.150 26.122 1.00 80.06 178 SER A CA 1
ATOM 1303 C C . SER A 1 178 ? -18.949 1.719 25.905 1.00 80.06 178 SER A C 1
ATOM 1305 O O . SER A 1 178 ? -19.851 2.542 25.750 1.00 80.06 178 SER A O 1
ATOM 1307 N N . GLY A 1 179 ? -19.178 0.408 25.900 1.00 71.06 179 GLY A N 1
ATOM 1308 C CA . GLY A 1 179 ? -20.508 -0.167 25.768 1.00 71.06 179 GLY A CA 1
ATOM 1309 C C . GLY A 1 179 ? -21.391 0.080 27.001 1.00 71.06 179 GLY A C 1
ATOM 1310 O O . GLY A 1 179 ? -20.909 0.526 28.047 1.00 71.06 179 GLY A O 1
ATOM 1311 N N . PRO A 1 180 ? -22.686 -0.280 26.930 1.00 63.09 180 PRO A N 1
ATOM 1312 C CA . PRO A 1 180 ? -23.686 0.028 27.963 1.00 63.09 180 PRO A CA 1
ATOM 1313 C C . PRO A 1 180 ? -23.373 -0.533 29.361 1.00 63.09 180 PRO A C 1
ATOM 1315 O O . PRO A 1 180 ? -23.927 -0.065 30.351 1.00 63.09 180 PRO A O 1
ATOM 1318 N N . ILE A 1 181 ? -22.500 -1.543 29.442 1.00 64.75 181 ILE A N 1
ATOM 1319 C CA . ILE A 1 181 ? -22.129 -2.261 30.675 1.00 64.75 181 ILE A CA 1
ATOM 1320 C C . ILE A 1 181 ? -20.650 -1.990 31.047 1.00 64.75 181 ILE A C 1
ATOM 1322 O O . ILE A 1 181 ? -20.080 -2.638 31.916 1.00 64.75 181 ILE A O 1
ATOM 1326 N N . GLY A 1 182 ? -19.991 -1.027 30.390 1.00 69.62 182 GLY A N 1
ATOM 1327 C CA . GLY A 1 182 ? -18.557 -0.759 30.567 1.00 69.62 182 GLY A CA 1
ATOM 1328 C C . GLY A 1 182 ? -17.637 -1.743 29.831 1.00 69.62 182 GLY A C 1
ATOM 1329 O O . GLY A 1 182 ? -16.418 -1.622 29.925 1.00 69.62 182 GLY A O 1
ATOM 1330 N N . ALA A 1 183 ? -18.203 -2.687 29.074 1.00 75.94 183 ALA A N 1
ATOM 1331 C CA . ALA A 1 183 ? -17.455 -3.542 28.158 1.00 75.94 183 ALA A CA 1
ATOM 1332 C C . ALA A 1 183 ? -16.913 -2.714 26.982 1.00 75.94 183 ALA A C 1
ATOM 1334 O O . ALA A 1 183 ? -17.625 -1.874 26.429 1.00 75.94 183 ALA A O 1
ATOM 1335 N N . ALA A 1 184 ? -15.659 -2.945 26.595 1.00 85.31 184 ALA A N 1
ATOM 1336 C CA . ALA A 1 184 ? -15.052 -2.253 25.465 1.00 85.31 184 ALA A CA 1
ATOM 1337 C C . ALA A 1 184 ? -15.604 -2.817 24.145 1.00 85.31 184 ALA A C 1
ATOM 1339 O O . ALA A 1 184 ? -15.495 -4.017 23.876 1.00 85.31 184 ALA A O 1
ATOM 1340 N N . ILE A 1 185 ? -16.194 -1.951 23.325 1.00 90.81 185 ILE A N 1
ATOM 1341 C CA . ILE A 1 185 ? -16.734 -2.302 22.010 1.00 90.81 185 ILE A CA 1
ATOM 1342 C C . ILE A 1 185 ? -16.101 -1.416 20.940 1.00 90.81 185 ILE A C 1
ATOM 1344 O O . ILE A 1 185 ? -15.665 -0.3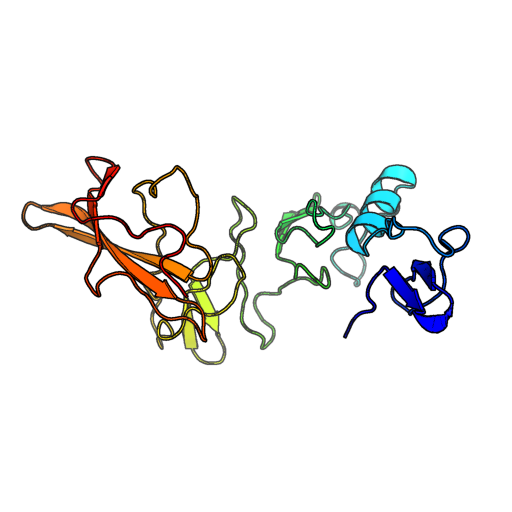02 21.210 1.00 90.81 185 ILE A O 1
ATOM 1348 N N . GLN A 1 186 ? -16.056 -1.911 19.713 1.00 91.25 186 GLN A N 1
ATOM 1349 C CA . GLN A 1 186 ? -15.732 -1.122 18.536 1.00 91.25 186 GLN A CA 1
ATOM 1350 C C . GLN A 1 186 ? -17.011 -0.847 17.757 1.00 91.25 186 GLN A C 1
ATOM 1352 O O . GLN A 1 186 ? -17.699 -1.775 17.325 1.00 91.25 186 GLN A O 1
ATOM 1357 N N . GLN A 1 187 ? -17.315 0.434 17.579 1.00 91.56 187 GLN A N 1
ATOM 1358 C CA . GLN A 1 187 ? -18.374 0.891 16.698 1.00 91.56 187 GLN A CA 1
ATOM 1359 C C . GLN A 1 187 ? -17.762 1.163 15.326 1.00 91.56 187 GLN A C 1
ATOM 1361 O O . GLN A 1 187 ? -16.947 2.065 15.170 1.00 91.56 187 GLN A O 1
ATOM 1366 N N . CYS A 1 188 ? -18.138 0.358 14.340 1.00 90.38 188 CYS A N 1
ATOM 1367 C CA . CYS A 1 188 ? -17.556 0.363 13.009 1.00 90.38 188 CYS A CA 1
ATOM 1368 C C . CYS A 1 188 ? -18.562 0.778 11.935 1.00 90.38 188 CYS A C 1
ATOM 1370 O O . CYS A 1 188 ? -19.772 0.587 12.072 1.00 90.38 188 CYS A O 1
ATOM 1372 N N . GLN A 1 189 ? -18.060 1.306 10.825 1.00 89.81 189 GLN A N 1
ATOM 1373 C CA . GLN A 1 189 ? -18.851 1.662 9.653 1.00 89.81 189 GLN A CA 1
ATOM 1374 C C . GLN A 1 189 ? -18.163 1.184 8.378 1.00 89.81 189 GLN A C 1
ATOM 1376 O O . GLN A 1 189 ? -16.947 1.298 8.238 1.00 89.81 189 GLN A O 1
ATOM 1381 N N . LEU A 1 190 ? -18.960 0.656 7.445 1.00 89.25 190 LEU A N 1
ATOM 1382 C CA . LEU A 1 190 ? -18.501 0.332 6.098 1.00 89.25 190 LEU A CA 1
ATOM 1383 C C . LEU A 1 190 ? -18.552 1.592 5.229 1.00 89.25 190 LEU A C 1
ATOM 1385 O O . LEU A 1 190 ? -19.622 2.173 5.038 1.00 89.25 190 LEU A O 1
ATOM 1389 N N . LEU A 1 191 ? -17.411 1.965 4.662 1.00 89.62 191 LEU A N 1
ATOM 1390 C CA . LEU A 1 191 ? -17.261 3.105 3.765 1.00 89.62 191 LEU A CA 1
ATOM 1391 C C . LEU A 1 191 ? -16.755 2.604 2.415 1.00 89.62 191 LEU A C 1
ATOM 1393 O O . LEU A 1 191 ? -15.712 1.963 2.329 1.00 89.62 191 LEU A O 1
ATOM 1397 N N . CYS A 1 192 ? -17.509 2.870 1.352 1.00 89.75 192 CYS A N 1
ATOM 1398 C CA . CYS A 1 192 ? -17.132 2.457 0.004 1.00 89.75 192 CYS A CA 1
ATOM 1399 C C . CYS A 1 192 ? -16.239 3.498 -0.675 1.00 89.75 192 CYS A C 1
ATOM 1401 O O . CYS A 1 192 ? -16.320 4.695 -0.387 1.00 89.75 192 CYS A O 1
ATOM 1403 N N . ARG A 1 193 ? -15.412 3.028 -1.611 1.00 89.06 193 ARG A N 1
ATOM 1404 C CA . ARG A 1 193 ? -14.572 3.863 -2.472 1.00 89.06 193 ARG A CA 1
ATOM 1405 C C . ARG A 1 193 ? -15.420 4.861 -3.263 1.00 89.06 193 ARG A C 1
ATOM 1407 O O . ARG A 1 193 ? -16.581 4.600 -3.589 1.00 89.06 193 ARG A O 1
ATOM 1414 N N . GLN A 1 194 ? -14.819 5.997 -3.612 1.00 84.25 194 GLN A N 1
ATOM 1415 C CA . GLN A 1 194 ? -15.447 7.013 -4.453 1.00 84.25 194 GLN A CA 1
ATOM 1416 C C . GLN A 1 194 ? -15.989 6.391 -5.753 1.00 84.25 194 GLN A C 1
ATOM 1418 O O . GLN A 1 194 ? -15.234 5.847 -6.554 1.00 84.25 194 GLN A O 1
ATOM 1423 N N . GLY A 1 195 ? -17.304 6.495 -5.963 1.00 83.50 195 GLY A N 1
ATOM 1424 C CA . GLY A 1 195 ? -17.995 5.939 -7.133 1.00 83.50 195 GLY A CA 1
ATOM 1425 C C . GLY A 1 195 ? -18.782 4.651 -6.869 1.00 83.50 195 GLY A C 1
ATOM 1426 O O . GLY A 1 195 ? -19.684 4.356 -7.649 1.00 83.50 195 GLY A O 1
ATOM 1427 N N . SER A 1 196 ? -18.530 3.959 -5.755 1.00 84.69 196 SER A N 1
ATOM 1428 C CA . SER A 1 196 ? -19.282 2.770 -5.334 1.00 84.69 196 SER A CA 1
ATOM 1429 C C . SER A 1 196 ? -20.254 3.088 -4.195 1.00 84.69 196 SER A C 1
ATOM 1431 O O . SER A 1 196 ? -20.097 4.062 -3.454 1.00 84.69 196 SER A O 1
ATOM 1433 N N . ARG A 1 197 ? -21.292 2.264 -4.043 1.00 85.31 197 ARG A N 1
ATOM 1434 C CA . ARG A 1 197 ? -22.298 2.369 -2.979 1.00 85.31 197 ARG A CA 1
ATOM 1435 C C . ARG A 1 197 ? -22.367 1.082 -2.172 1.00 85.31 197 ARG A C 1
ATOM 1437 O O . ARG A 1 197 ? -22.222 -0.016 -2.703 1.00 85.31 197 ARG A O 1
ATOM 1444 N N . SER A 1 198 ? -22.642 1.230 -0.879 1.00 86.12 198 SER A N 1
ATOM 1445 C CA . SER A 1 198 ? -22.913 0.087 -0.011 1.00 86.12 198 SER A CA 1
ATOM 1446 C C . SER A 1 198 ? -24.277 -0.507 -0.349 1.00 86.12 198 SER A C 1
ATOM 1448 O O . SER A 1 198 ? -25.296 0.180 -0.281 1.00 86.12 198 SER A O 1
ATOM 1450 N N . VAL A 1 199 ? -24.294 -1.799 -0.666 1.00 87.38 199 VAL A N 1
ATOM 1451 C CA . VAL A 1 199 ? -25.506 -2.630 -0.740 1.00 87.38 199 VAL A CA 1
ATOM 1452 C C . VAL A 1 199 ? -25.877 -3.165 0.654 1.00 87.38 199 VAL A C 1
ATOM 1454 O O . VAL A 1 199 ? -26.979 -3.665 0.874 1.00 87.38 199 VAL A O 1
ATOM 1457 N N . PHE A 1 200 ? -24.959 -3.050 1.618 1.00 80.88 200 PHE A N 1
ATOM 1458 C CA . PHE A 1 200 ? -25.182 -3.423 3.007 1.00 80.88 200 PHE A CA 1
ATOM 1459 C C . PHE A 1 200 ? -26.013 -2.351 3.740 1.00 80.88 200 PHE A C 1
ATOM 1461 O O . PHE A 1 200 ? -25.802 -1.157 3.485 1.00 80.88 200 PHE A O 1
ATOM 1468 N N . PRO A 1 201 ? -26.941 -2.740 4.642 1.00 76.19 201 PRO A N 1
ATOM 1469 C CA . PRO A 1 201 ? -27.794 -1.798 5.358 1.00 76.19 201 PRO A CA 1
ATOM 1470 C C . PRO A 1 201 ? -26.983 -0.733 6.110 1.00 76.19 201 PRO A C 1
ATOM 1472 O O . PRO A 1 201 ? -26.003 -1.075 6.775 1.00 76.19 201 PRO A O 1
ATOM 1475 N N . PRO A 1 202 ? -27.389 0.548 6.054 1.00 67.31 202 PRO A N 1
ATOM 1476 C CA . PRO A 1 202 ? -26.740 1.587 6.835 1.00 67.31 202 PRO A CA 1
ATOM 1477 C C . PRO A 1 202 ? -27.023 1.356 8.323 1.00 67.31 202 PRO A C 1
ATOM 1479 O O . PRO A 1 202 ? -28.171 1.374 8.763 1.00 67.31 202 PRO A O 1
ATOM 1482 N N . GLY A 1 203 ? -25.970 1.133 9.102 1.00 73.00 203 GLY A N 1
ATOM 1483 C CA . GLY A 1 203 ? -26.049 0.973 10.547 1.00 73.00 203 GLY A CA 1
ATOM 1484 C C . GLY A 1 203 ? -24.657 0.828 11.161 1.00 73.00 203 GLY A C 1
ATOM 1485 O O . GLY A 1 203 ? -23.737 0.384 10.471 1.00 73.00 203 GLY A O 1
ATOM 1486 N N . PRO A 1 204 ? -24.476 1.224 12.432 1.00 81.44 204 PRO A N 1
ATOM 1487 C CA . PRO A 1 204 ? -23.228 0.980 13.134 1.00 81.44 204 PRO A CA 1
ATOM 1488 C C . PRO A 1 204 ? -23.042 -0.527 13.313 1.00 81.44 204 PRO A C 1
ATOM 1490 O O . PRO A 1 204 ? -23.893 -1.214 13.880 1.00 81.44 204 PRO A O 1
ATOM 1493 N N . LEU A 1 205 ? -21.928 -1.036 12.808 1.00 88.69 205 LEU A N 1
ATOM 1494 C CA . LEU A 1 205 ? -21.481 -2.387 13.079 1.00 88.69 205 LEU A CA 1
ATOM 1495 C C . LEU A 1 205 ? -20.866 -2.404 14.479 1.00 88.69 205 LEU A C 1
ATOM 1497 O O . LEU A 1 205 ? -20.095 -1.513 14.819 1.00 88.69 205 LEU A O 1
ATOM 1501 N N . ILE A 1 206 ? -21.189 -3.398 15.295 1.00 90.94 206 ILE A N 1
ATOM 1502 C CA . ILE A 1 206 ? -20.693 -3.486 16.669 1.00 90.94 206 ILE A CA 1
ATOM 1503 C C . ILE A 1 206 ? -19.800 -4.715 16.781 1.00 90.94 206 ILE A C 1
ATOM 1505 O O . ILE A 1 206 ? -20.242 -5.840 16.539 1.00 90.94 206 ILE A O 1
ATOM 1509 N N . CYS A 1 207 ? -18.540 -4.491 17.136 1.00 90.44 207 CYS A N 1
ATOM 1510 C CA . CYS A 1 207 ? -17.547 -5.521 17.403 1.00 90.44 207 CYS A CA 1
ATOM 1511 C C . CYS A 1 207 ? -17.243 -5.560 18.905 1.00 90.44 207 CYS A C 1
ATOM 1513 O O . CYS A 1 207 ? -16.765 -4.585 19.480 1.00 90.44 207 CYS A O 1
ATOM 1515 N N . SER A 1 208 ? -17.509 -6.690 19.555 1.00 90.25 208 SER A N 1
ATOM 1516 C CA . SER A 1 208 ? -17.191 -6.887 20.970 1.00 90.25 208 SER A CA 1
ATOM 1517 C C . SER A 1 208 ? -15.709 -7.221 21.124 1.00 90.25 208 SER A C 1
ATOM 1519 O O . SER A 1 208 ? -15.249 -8.249 20.620 1.00 90.25 208 SER A O 1
ATOM 1521 N N . LEU A 1 209 ? -14.952 -6.381 21.840 1.00 88.94 209 LEU A N 1
ATOM 1522 C CA . LEU A 1 209 ? -13.513 -6.606 22.038 1.00 88.94 209 LEU A CA 1
ATOM 1523 C C . LEU A 1 209 ? -13.215 -7.734 23.027 1.00 88.94 209 LEU A C 1
ATOM 1525 O O . LEU A 1 209 ? -12.132 -8.312 22.988 1.00 88.94 209 LEU A O 1
ATOM 1529 N N . GLU A 1 210 ? -14.172 -8.055 23.894 1.00 87.31 210 GLU A N 1
ATOM 1530 C CA . GLU A 1 210 ? -14.055 -9.139 24.867 1.00 87.31 210 GLU A CA 1
ATOM 1531 C C . GLU A 1 210 ? -14.245 -10.510 24.208 1.00 87.31 210 GLU A C 1
ATOM 1533 O O . GLU A 1 210 ? -13.472 -11.436 24.445 1.00 87.31 210 GLU A O 1
ATOM 1538 N N . SER A 1 211 ? -15.248 -10.636 23.333 1.00 87.75 211 SER A N 1
ATOM 1539 C CA . SER A 1 211 ? -15.529 -11.896 22.636 1.00 87.75 211 SER A CA 1
ATOM 1540 C C . SER A 1 211 ? -14.791 -12.045 21.302 1.00 87.75 211 SER A C 1
ATOM 1542 O O . SER A 1 211 ? -14.702 -13.159 20.780 1.00 87.75 211 SER A O 1
ATOM 1544 N N . GLY A 1 212 ? -14.292 -10.942 20.733 1.00 88.00 212 GLY A N 1
ATOM 1545 C CA . GLY A 1 212 ? -13.699 -10.901 19.397 1.00 88.00 212 GLY A CA 1
ATOM 1546 C C . GLY A 1 212 ? -14.702 -11.220 18.284 1.00 88.00 212 GLY A C 1
ATOM 1547 O O . GLY A 1 212 ? -14.312 -11.743 17.239 1.00 88.00 212 GLY A O 1
ATOM 1548 N N . ARG A 1 213 ? -16.002 -10.984 18.511 1.00 89.75 213 ARG A N 1
ATOM 1549 C CA . ARG A 1 213 ? -17.078 -11.287 17.556 1.00 89.75 213 ARG A CA 1
ATOM 1550 C C . ARG A 1 213 ? -17.969 -10.079 17.304 1.00 89.75 213 ARG A C 1
ATOM 1552 O O . ARG A 1 213 ? -18.148 -9.217 18.163 1.00 89.75 213 ARG A O 1
ATOM 1559 N N . TRP A 1 214 ? -18.549 -10.059 16.109 1.00 89.62 214 TRP A N 1
ATOM 1560 C CA . TRP A 1 214 ? -19.554 -9.080 15.730 1.00 89.62 214 TRP A CA 1
ATOM 1561 C C . TRP A 1 214 ? -20.871 -9.352 16.468 1.00 89.62 214 TRP A C 1
ATOM 1563 O O . TRP A 1 214 ? -21.388 -10.468 16.419 1.00 89.62 214 TRP A O 1
ATOM 1573 N N . GLU A 1 215 ? -21.405 -8.334 17.140 1.00 89.25 215 GLU A N 1
ATOM 1574 C CA . GLU A 1 215 ? -22.752 -8.352 17.726 1.00 89.25 215 GLU A CA 1
ATOM 1575 C C . GLU A 1 215 ? -23.816 -8.025 16.669 1.00 89.25 215 GLU A C 1
ATOM 1577 O O . GLU A 1 215 ? -24.933 -8.540 16.704 1.00 89.25 215 GLU A O 1
ATOM 1582 N N . SER A 1 216 ? -23.452 -7.198 15.688 1.00 84.12 216 SER A N 1
ATOM 1583 C CA . SER A 1 216 ? -24.231 -6.953 14.475 1.00 84.12 216 SER A CA 1
ATOM 1584 C C . SER A 1 216 ? -23.861 -7.943 13.370 1.00 84.12 216 SER A C 1
ATOM 1586 O O . SER A 1 216 ? -22.784 -8.534 13.383 1.00 84.12 216 SER A O 1
ATOM 1588 N N . GLN A 1 217 ? -24.692 -8.075 12.336 1.00 83.50 217 GLN A N 1
ATOM 1589 C CA . GLN A 1 217 ? -24.291 -8.833 11.151 1.00 83.50 217 GLN A CA 1
ATOM 1590 C C . GLN A 1 217 ? -23.091 -8.139 10.472 1.00 83.50 217 GLN A C 1
ATOM 1592 O O . GLN A 1 217 ? -23.197 -6.956 10.155 1.00 83.50 217 GLN A O 1
ATOM 1597 N N . PRO A 1 218 ? -21.955 -8.822 10.251 1.00 83.44 218 PRO A N 1
ATOM 1598 C CA . PRO A 1 218 ? -20.816 -8.220 9.567 1.00 83.44 218 PRO A CA 1
ATOM 1599 C C . PRO A 1 218 ? -21.097 -8.011 8.070 1.00 83.44 218 PRO A C 1
ATOM 1601 O O . PRO A 1 218 ? -21.867 -8.776 7.471 1.00 83.44 218 PRO A O 1
ATOM 1604 N N . PRO A 1 219 ? -20.453 -7.015 7.438 1.00 82.50 219 PRO A N 1
ATOM 1605 C CA . PRO A 1 219 ? -20.606 -6.762 6.015 1.00 82.50 219 PRO A CA 1
ATOM 1606 C C . PRO A 1 219 ? -20.028 -7.913 5.184 1.00 82.50 219 PRO A C 1
ATOM 1608 O O . PRO A 1 219 ? -19.050 -8.564 5.555 1.00 82.50 219 PRO A O 1
ATOM 1611 N N . GLN A 1 220 ? -20.650 -8.163 4.034 1.00 84.25 220 GLN A N 1
ATOM 1612 C CA . GLN A 1 220 ? -20.149 -9.129 3.058 1.00 84.25 220 GLN A CA 1
ATOM 1613 C C . GLN A 1 220 ? -18.880 -8.584 2.374 1.00 84.25 220 GLN A C 1
ATOM 1615 O O . GLN A 1 220 ? -18.807 -7.378 2.129 1.00 84.25 220 GLN A O 1
ATOM 1620 N N . PRO A 1 221 ? -17.927 -9.439 1.953 1.00 82.62 221 PRO A N 1
ATOM 1621 C CA . PRO A 1 221 ? -16.679 -8.997 1.312 1.00 82.62 221 PRO A CA 1
ATOM 1622 C C . PRO A 1 221 ? -16.856 -8.145 0.043 1.00 82.62 221 PRO A C 1
ATOM 1624 O O . PRO A 1 221 ? -15.945 -7.426 -0.346 1.00 82.62 221 PRO A O 1
ATOM 1627 N N . ARG A 1 222 ? -18.015 -8.234 -0.625 1.00 84.94 222 ARG A N 1
ATOM 1628 C CA . ARG A 1 222 ? -18.362 -7.484 -1.849 1.00 84.94 222 ARG A CA 1
ATOM 1629 C C . ARG A 1 222 ? -19.552 -6.544 -1.650 1.00 84.94 222 ARG A C 1
ATOM 1631 O O . ARG A 1 222 ? -20.377 -6.374 -2.548 1.00 84.94 222 ARG A O 1
ATOM 1638 N N . ALA A 1 223 ? -19.676 -5.987 -0.448 1.00 86.81 223 ALA A N 1
ATOM 1639 C CA . ALA A 1 223 ? -20.772 -5.093 -0.090 1.00 86.81 223 ALA A CA 1
ATOM 1640 C C . ALA A 1 223 ? -20.746 -3.749 -0.843 1.00 86.81 223 ALA A C 1
ATOM 1642 O O . ALA A 1 223 ? -21.796 -3.121 -0.956 1.00 86.81 223 ALA A O 1
ATOM 1643 N N . CYS A 1 224 ? -19.591 -3.326 -1.362 1.00 87.38 224 CYS A N 1
ATOM 1644 C CA . CYS A 1 224 ? -19.455 -2.135 -2.195 1.00 87.38 224 CYS A CA 1
ATOM 1645 C C . CYS A 1 224 ? -19.556 -2.505 -3.681 1.00 87.38 224 CYS A C 1
ATOM 1647 O O . CYS A 1 224 ? -18.827 -3.381 -4.150 1.00 87.38 224 CYS A O 1
ATOM 1649 N N . GLN A 1 225 ? -20.478 -1.856 -4.398 1.00 84.62 225 GLN A N 1
ATOM 1650 C CA . GLN A 1 225 ? -20.675 -1.977 -5.850 1.00 84.62 225 GLN A CA 1
ATOM 1651 C C . GLN A 1 225 ? -20.619 -0.588 -6.479 1.00 84.62 225 GLN A C 1
ATOM 1653 O O . GLN A 1 225 ? -21.347 0.304 -5.988 1.00 84.62 225 GLN A O 1
#

Radius of gyration: 22.06 Å; chains: 1; bounding box: 56×39×67 Å

Foldseek 3Di:
DWDDQWDADPVFRWIFGADRVRHTDPPRIDGNDPDHGDGADPLRVQLCCCVPVVNFDALDPPPGDPQRTARFDADPVNFTQQWGDGNVGIFGADRRPRHGQDCDDQDWRQDADPPRSFTPQWTADPVQQKIAGADSVRDGQPPRIDHPDTGQADAQLAAAPPRDPAAVQWGKGWDWDQDPVRFIKTFIFITGHPPWDFPDDDDTWIAGPVVSHTPDDGGDSHRID

InterPro domains:
  IPR000716 Thyroglobulin type-1 [PF00086] (1-33)
  IPR000716 Thyroglobulin type-1 [PF00086] (56-108)
  IPR000716 Thyroglobulin type-1 [PF00086] (111-153)
  IPR000716 Thyroglobulin type-1 [PS51162] (1-39)
  IPR000716 Thyroglobulin type-1 [PS51162] (40-153)
  IPR000716 Thyroglobulin type-1 [SM00211] (1-43)
  IPR000716 Thyroglobulin type-1 [SM00211] (71-109)
  IPR000716 Thyroglobulin type-1 [SM00211] (111-157)
  IPR000716 Thyroglobulin type-1 [cd00191] (1-39)
  IPR000716 Thyroglobulin type-1 [cd00191] (115-153)
  IPR036857 Thyroglobulin type-1 superfamily [G3DSA:4.10.800.10] (1-40)
  IPR036857 Thyroglobulin type-1 superfamily [G3DSA:4.10.800.10] (41-108)
  IPR036857 Thyroglobulin type-1 superfamily [G3DSA:4.10.800.10] (109-155)
  IPR036857 Thyroglobulin type-1 superfamily [SSF57610] (1-44)
  IPR036857 Thyroglobulin type-1 superfamily [SSF57610] (38-102)
  IPR036857 Thyroglobulin type-1 superfamily [SSF57610] (112-157)
  IPR051950 Developmental regulator and protease inhibitor [PTHR12352] (1-102)

=== Feature glossary ===
The features interleaved in this record are:

— What the protein is —

Sequence gives the chain of amino acids in standard one-letter code (A=alanine, C=cysteine, …, Y=tyrosine), read N→C. It is the only feature that is directly encoded by the gene; all structural features are derived from the folded form of this sequence.

Database cross-references. InterPro integrates a dozen domain/family signature databases into unified entries with residue-range hits. GO terms attach function/process/location labels with evidence codes. CATH codes position the fold in a four-level structural taxonomy. Organism is the NCBI-taxonomy species name.

— Where its atoms are —

Atomic coordinates in PDBx/mmCIF format — the same representation the Protein Data Bank distributes. Each line of the _atom_site loop places one backbone atom in Cartesian space (units: ångströms, origin: arbitrary).

The six renders are orthographic views along the three Cartesian axes in both directions. Representation (cartoon, sticks, or surface) and color scheme (sequence-rainbow or by-chain) vary across proteins so the training set covers all the common visualization conventions.

— Local backbone conformation —

Eight-state secondary structure (DSSP): H is the canonical α-helix, G the tighter 3₁₀-helix, I the wider π-helix; E/B are β-structure, T and S are turns and bends, and '-' is everything else. DSSP derives these from the pattern of main-chain N–H···O=C hydrogen bonds, not from the sequence.

P-SEA three-state annotation labels each residue as helix, strand, or coil based purely on the geometry of the Cα trace. It serves as a fallback when the full backbone (and thus DSSP) is unavailable.

The φ/ψ torsion pair specifies the backbone conformation at each residue. φ rotates about the N–Cα bond, ψ about the Cα–C bond. Steric clashes forbid most of the (φ, ψ) plane — the allowed regions (α-helix basin, β-sheet basin, left-handed helix) are the Ramachandran-allowed regions.

— Global shape and packing —

The geometric summary reports three shape descriptors. Rg (radius of gyration) measures how spread out the Cα atoms are about their centre of mass; compact globular proteins have small Rg, elongated or unfolded ones large. Cα contacts (<8 Å, |i−j|>4) count long-range residue pairs in spatial proximity — high for tightly packed folds, near zero for rods or random coil. The bounding-box extents give the protein's footprint along x, y, z in Å.

Solvent-accessible surface area (SASA) is the area in Å² traced out by the centre of a 1.4 Å probe sphere (a water molecule) rolled over the protein's van der Waals surface (Shrake–Rupley / Lee–Richards construction). Buried residues have near-zero SASA; fully exposed residues can exceed 200 Å². The total SASA scales roughly with the number of surface residues.

The contact map is a binary N×N matrix image: pixel (i, j) is dark where Cα_i and Cα_j are within 8 Å and |i−j|>4. Because the |i−j|>4 filter removes local helical contacts, off-diagonal stripes parallel to the main diagonal indicate parallel β-sheets; stripes perpendicular to it indicate antiparallel β-sheets. The Ramachandran plot scatters every residue's (φ, ψ) pair against the sterically allowed regions. The PAE heatmap renders the predicted-aligned-error matrix.

— Structural neighborhood —

3Di is Foldseek's structural alphabet. Each residue is assigned one of twenty discrete states based on how its Cα sits relative to its spatial (not sequential) neighbors. Aligning 3Di strings finds structural homologs roughly as well as full 3D superposition, but orders of magnitude faster.

Nearest PDB neighbors are the top structural matches found by Foldseek when searching this structure against the entire Protein Data Bank. Each hit reports a TM-score (0 to 1; >0.5 almost always implies the same fold) and an E-value. These are *structural* homologs — they may share no detectable sequence similarity.

— Confidence and disorder —

For AlphaFold models, the B-factor field carries pLDDT — the model's own estimate of local accuracy on a 0–100 scale. Regions with pLDDT<50 should be treated as essentially unmodeled; they often correspond to intrinsically disordered segments.

Crystallographic B-factors measure how much each atom's electron density is smeared out, in Å². They rise in mobile loops and surface residues and fall in the buried interior. In AlphaFold models this column is repurposed to hold pLDDT instead.

Predicted aligned error is AlphaFold's pairwise confidence. Unlike pLDDT (per-residue), PAE is per-residue-pair and captures whether two parts of the structure are correctly placed relative to each other. Units are ångströms of expected positional error.